Protein AF-N1ULE6-F1 (afdb_monomer)

Organism: NCBI:txid1085541

Foldseek 3Di:
DCVVVDDDLQPDAFDWDADPVRQEIETPGNVDNNVNVVVQVVVCVVSVHYYDDDDLCVVVVAQQLQCQCVVQVKDWPDNVPLNVVVRVCRSVLAQEEEEALDADPPSDPPPDDHRRNYHYHNDPPPDDCVNGSAYEYEDQFQCCCPPVVSNVNRYIYIQGQGDEAEDDDPAQDDLVVRVVVVVVVCVVVRGDPSNHAAYEYEPVCVVRPSRVVVCVVNVHHYHYDYDDD

InterPro domains:
  IPR002750 CobE/GbiG C-terminal domain [PF01890] (163-228)
  IPR021744 Cobalamin synthesis G, N-terminal [PF11760] (1-58)
  IPR021745 Cobalamin biosynthesis central region [PF11761] (64-143)
  IPR036518 CobE/GbiG C-terminal domain superfamily [G3DSA:3.30.420.180] (153-229)
  IPR036518 CobE/GbiG C-terminal domain superfamily [SSF159664] (156-226)
  IPR038029 GbiG N-terminal domain superfamily [SSF159672] (1-169)
  IPR052553 Cobalt-precorrin-5A hydrolase [PTHR37477] (1-227)

Nearest PDB structures (foldseek):
  4nal-assembly1_A-2  TM=4.678E-01  e=3.048E-01  Arabidopsis thaliana
  1w77-assembly1_A-2  TM=4.608E-01  e=1.605E+00  Arabidopsis thaliana
  6rjg-assembly1_C  TM=3.922E-01  e=6.980E+00  Streptococcus thermophilus DGCC 7710
  3lrx-assembly1_A  TM=2.446E-01  e=7.931E+00  Pyrococcus furiosus
  2dwu-assembly2_C  TM=1.897E-01  e=6.548E+00  Bacillus anthracis

Structure (mmCIF, N/CA/C/O backbone):
data_AF-N1ULE6-F1
#
_entry.id   AF-N1ULE6-F1
#
loop_
_atom_site.group_PDB
_atom_site.id
_atom_site.type_symbol
_atom_site.label_atom_id
_atom_site.label_alt_id
_atom_site.label_comp_id
_atom_site.label_asym_id
_atom_site.label_entity_id
_atom_site.label_seq_id
_atom_site.pdbx_PDB_ins_code
_atom_site.Cartn_x
_atom_site.Cartn_y
_atom_site.Cartn_z
_atom_site.occupancy
_atom_site.B_iso_or_equiv
_atom_site.auth_seq_id
_atom_site.auth_comp_id
_atom_site.auth_asym_id
_atom_site.auth_atom_id
_atom_site.pdbx_PDB_model_num
ATOM 1 N N . MET A 1 1 ? -2.331 -28.680 18.842 1.00 74.75 1 MET A N 1
ATOM 2 C CA . MET A 1 1 ? -1.719 -29.054 17.548 1.00 74.75 1 MET A CA 1
ATOM 3 C C . MET A 1 1 ? -0.922 -27.916 16.927 1.00 74.75 1 MET A C 1
ATOM 5 O O . MET A 1 1 ? 0.243 -28.148 16.665 1.00 74.75 1 MET A O 1
ATOM 9 N N . ILE A 1 2 ? -1.474 -26.709 16.738 1.00 89.38 2 ILE A N 1
ATOM 10 C CA . ILE A 1 2 ? -0.732 -25.623 16.058 1.00 89.38 2 ILE A CA 1
ATOM 11 C C . ILE A 1 2 ? 0.149 -24.764 16.973 1.00 89.38 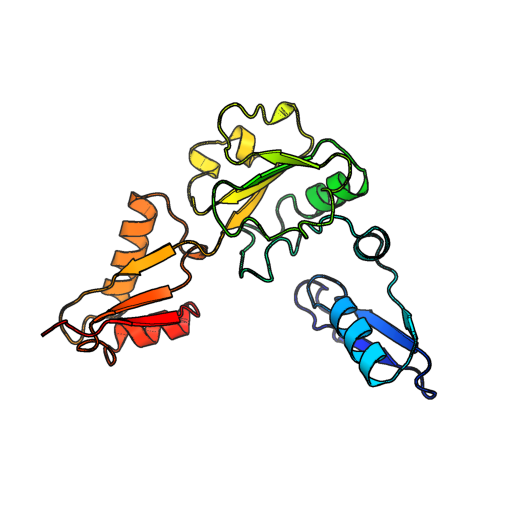2 ILE A C 1
ATOM 13 O O . ILE A 1 2 ? 1.122 -24.206 16.497 1.00 89.38 2 ILE A O 1
ATOM 17 N N . ALA A 1 3 ? -0.155 -24.682 18.276 1.00 86.88 3 ALA A N 1
ATOM 18 C CA . ALA A 1 3 ? 0.523 -23.775 19.212 1.00 86.88 3 ALA A CA 1
ATOM 19 C C . ALA A 1 3 ? 2.071 -23.822 19.189 1.00 86.88 3 ALA A C 1
ATOM 21 O O . ALA A 1 3 ? 2.669 -22.754 19.230 1.00 86.88 3 ALA A O 1
ATOM 22 N N . PRO A 1 4 ? 2.738 -24.993 19.074 1.00 90.75 4 PRO A N 1
ATOM 23 C CA . PRO A 1 4 ? 4.205 -25.053 19.014 1.00 90.75 4 PRO A CA 1
ATOM 24 C C . PRO A 1 4 ? 4.819 -24.536 17.704 1.00 90.75 4 PRO A C 1
ATOM 26 O O . PRO A 1 4 ? 6.035 -24.422 17.622 1.00 90.75 4 PRO A O 1
ATOM 29 N N . LEU A 1 5 ? 3.998 -24.297 16.677 1.00 89.38 5 LEU A N 1
ATOM 30 C CA . LEU A 1 5 ? 4.412 -23.869 15.337 1.00 89.38 5 LEU A CA 1
ATOM 31 C C . LEU A 1 5 ? 4.125 -22.383 15.082 1.00 89.38 5 LEU A C 1
ATOM 33 O O . LEU A 1 5 ? 4.375 -21.906 13.982 1.00 89.38 5 LEU A O 1
ATOM 37 N N . LEU A 1 6 ? 3.533 -21.682 16.054 1.00 88.69 6 LEU A N 1
ATOM 38 C CA . LEU A 1 6 ? 3.154 -20.280 15.904 1.00 88.69 6 LEU A CA 1
ATOM 39 C C . LEU A 1 6 ? 4.366 -19.385 16.141 1.00 88.69 6 LEU A C 1
ATOM 41 O O . LEU A 1 6 ? 4.986 -19.467 17.204 1.00 88.69 6 LEU A O 1
ATOM 45 N N . GLU A 1 7 ? 4.653 -18.497 15.194 1.00 85.69 7 GLU A N 1
ATOM 46 C CA . GLU A 1 7 ? 5.662 -17.455 15.363 1.00 85.69 7 GLU A CA 1
ATOM 47 C C . GLU A 1 7 ? 4.993 -16.104 15.627 1.00 85.69 7 GLU A C 1
ATOM 49 O O . GLU A 1 7 ? 5.191 -15.492 16.681 1.00 85.69 7 GLU A O 1
ATOM 54 N N . ASN A 1 8 ? 4.188 -15.624 14.676 1.00 80.56 8 ASN A N 1
ATOM 55 C CA . ASN A 1 8 ? 3.469 -14.356 14.775 1.00 80.56 8 ASN A CA 1
ATOM 56 C C . ASN A 1 8 ? 2.358 -14.253 13.713 1.00 80.56 8 ASN A C 1
ATOM 58 O O . ASN A 1 8 ? 2.608 -14.453 12.528 1.00 80.56 8 ASN A O 1
ATOM 62 N N . LYS A 1 9 ? 1.172 -13.751 14.098 1.00 74.25 9 LYS A N 1
ATOM 63 C CA . LYS A 1 9 ? 0.008 -13.464 13.225 1.00 74.25 9 LYS A CA 1
ATOM 64 C C . LYS A 1 9 ? 0.287 -12.647 11.948 1.00 74.25 9 LYS A C 1
ATOM 66 O O . LYS A 1 9 ? -0.583 -12.564 11.084 1.00 74.25 9 LYS A O 1
ATOM 71 N N . LYS A 1 10 ? 1.431 -11.954 11.863 1.00 70.50 10 LYS A N 1
ATOM 72 C CA . LYS A 1 10 ? 1.856 -11.200 10.668 1.00 70.50 10 LYS A CA 1
ATOM 73 C C . LYS A 1 10 ? 2.468 -12.089 9.578 1.00 70.50 10 LYS A C 1
ATOM 75 O O . LYS A 1 10 ? 2.408 -11.712 8.412 1.00 70.50 10 LYS A O 1
ATOM 80 N N . VAL A 1 11 ? 3.066 -13.218 9.958 1.00 75.50 11 VAL A N 1
ATOM 81 C CA . VAL A 1 11 ? 3.789 -14.134 9.057 1.00 75.50 11 VAL A CA 1
ATOM 82 C C . VAL A 1 11 ? 3.164 -15.525 9.023 1.00 75.50 11 VAL A C 1
ATOM 84 O O . VAL A 1 11 ? 3.238 -16.197 7.997 1.00 75.50 11 VAL A O 1
ATOM 87 N N . ASP A 1 12 ? 2.507 -15.931 10.111 1.00 83.62 12 ASP A N 1
ATOM 88 C CA . ASP A 1 12 ? 1.837 -17.219 10.200 1.00 83.62 12 ASP A CA 1
ATOM 89 C C . ASP A 1 12 ? 0.689 -17.300 9.178 1.00 83.62 12 ASP A C 1
ATOM 91 O O . ASP A 1 12 ? -0.071 -16.331 9.014 1.00 83.62 12 ASP A O 1
ATOM 95 N N . PRO A 1 13 ? 0.499 -18.458 8.519 1.00 87.31 13 PRO A N 1
ATOM 96 C CA . PRO A 1 13 ? -0.598 -18.646 7.581 1.00 87.31 13 PRO A CA 1
ATOM 97 C C . PRO A 1 13 ? -1.957 -18.547 8.282 1.00 87.31 13 PRO A C 1
ATOM 99 O O . PRO A 1 13 ? -2.083 -18.757 9.490 1.00 87.31 13 PRO A O 1
ATOM 102 N N . ALA A 1 14 ? -3.008 -18.280 7.506 1.00 89.38 14 ALA A N 1
ATOM 103 C CA . ALA A 1 14 ? -4.367 -18.466 7.994 1.00 89.38 14 ALA A CA 1
ATOM 104 C C . ALA A 1 14 ? -4.593 -19.927 8.398 1.00 89.38 14 ALA A C 1
ATOM 106 O O . ALA A 1 14 ? -4.327 -20.842 7.616 1.00 89.38 14 ALA A O 1
ATOM 107 N N . VAL A 1 15 ? -5.124 -20.137 9.603 1.00 91.88 15 VAL A N 1
ATOM 108 C CA . VAL A 1 15 ? -5.538 -21.463 10.072 1.00 91.88 15 VAL A CA 1
ATOM 109 C C . VAL A 1 15 ? -7.028 -21.431 10.352 1.00 91.88 15 VAL A C 1
ATOM 111 O O . VAL A 1 15 ? -7.516 -20.583 11.103 1.00 91.88 15 VAL A O 1
ATOM 114 N N . LEU A 1 16 ? -7.740 -22.368 9.732 1.00 93.56 16 LEU A N 1
ATOM 115 C CA . LEU A 1 16 ? -9.180 -22.524 9.845 1.00 93.56 16 LEU A CA 1
ATOM 116 C C . LEU A 1 16 ? -9.492 -23.865 10.512 1.00 93.56 16 LEU A C 1
ATOM 118 O O . LEU A 1 16 ? -8.822 -24.867 10.261 1.00 93.56 16 LEU A O 1
ATOM 122 N N . CYS A 1 17 ? -10.513 -23.873 11.359 1.00 94.88 17 CYS A N 1
ATOM 123 C CA . CYS A 1 17 ? -11.052 -25.060 12.004 1.00 94.88 17 CYS A CA 1
ATOM 124 C C . CYS A 1 17 ? -12.482 -25.283 11.509 1.00 94.88 17 CYS A C 1
ATOM 126 O O . CYS A 1 17 ? -13.288 -24.355 11.538 1.00 94.88 17 CYS A O 1
ATOM 128 N N . VAL A 1 18 ? -12.789 -26.501 11.069 1.00 95.69 18 VAL A N 1
ATOM 129 C CA . VAL A 1 18 ? -14.140 -26.927 10.684 1.00 95.69 18 VAL A CA 1
ATOM 130 C C . VAL A 1 18 ? -14.533 -28.078 11.602 1.00 95.69 18 VAL A C 1
ATOM 132 O O . VAL A 1 18 ? -13.722 -28.980 11.824 1.00 95.69 18 VAL A O 1
ATOM 135 N N . ASP A 1 19 ? -15.735 -28.038 12.177 1.00 95.00 19 ASP A N 1
ATOM 136 C CA . ASP A 1 19 ? -16.225 -29.140 13.011 1.00 95.00 19 ASP A CA 1
ATOM 137 C C . ASP A 1 19 ? -16.531 -30.392 12.175 1.00 95.00 19 ASP A C 1
ATOM 139 O O . ASP A 1 19 ? -16.714 -30.341 10.960 1.00 95.00 19 ASP A O 1
ATOM 143 N N . ASP A 1 20 ? -16.621 -31.540 12.842 1.00 95.19 20 ASP A N 1
ATOM 144 C CA . ASP A 1 20 ? -16.836 -32.849 12.215 1.00 95.19 20 ASP A CA 1
ATOM 145 C C . ASP A 1 20 ? -18.145 -32.942 11.413 1.00 95.19 20 ASP A C 1
ATOM 147 O O . ASP A 1 20 ? -18.226 -33.681 10.432 1.00 95.19 20 ASP A O 1
ATOM 151 N N . LYS A 1 21 ? -19.166 -32.174 11.807 1.00 95.56 21 LYS A N 1
ATOM 152 C CA . LYS A 1 21 ? -20.454 -32.081 11.109 1.00 95.56 21 LYS A CA 1
ATOM 153 C C . LYS A 1 21 ? -20.488 -30.973 10.061 1.00 95.56 21 LYS A C 1
ATOM 155 O O . LYS A 1 21 ? -21.554 -30.747 9.487 1.00 95.56 21 LYS A O 1
ATOM 160 N N . ALA A 1 22 ? -19.362 -30.297 9.830 1.00 93.44 22 ALA A N 1
ATOM 161 C CA . ALA A 1 22 ? -19.222 -29.164 8.929 1.00 93.44 22 ALA A CA 1
ATOM 162 C C . ALA A 1 22 ? -20.295 -28.087 9.148 1.00 93.44 22 ALA A C 1
ATOM 164 O O . ALA A 1 22 ? -20.760 -27.486 8.187 1.00 93.44 22 ALA A O 1
ATOM 165 N N . LYS A 1 23 ? -20.706 -27.839 10.396 1.00 96.81 23 LYS A N 1
ATOM 166 C CA . LYS A 1 23 ? -21.681 -26.795 10.741 1.00 96.81 23 LYS A CA 1
ATOM 167 C C . LYS A 1 23 ? -21.060 -25.406 10.819 1.00 96.81 23 LYS A C 1
ATOM 169 O O . LYS A 1 23 ? -21.751 -24.429 10.542 1.00 96.81 23 LYS A O 1
ATOM 174 N N . PHE A 1 24 ? -19.793 -25.322 11.195 1.00 97.12 24 PHE A N 1
ATOM 175 C CA . PHE A 1 24 ? -19.068 -24.095 11.458 1.00 97.12 24 PHE A CA 1
ATOM 176 C C . PHE A 1 24 ? -17.703 -24.119 10.783 1.00 97.12 24 PHE A C 1
ATOM 178 O O . PHE A 1 24 ? -16.972 -25.105 10.870 1.00 97.12 24 PHE A O 1
ATOM 185 N N . SER A 1 25 ? -17.330 -22.989 10.192 1.00 96.44 25 SER A N 1
ATOM 186 C CA . SER A 1 25 ? -15.951 -22.696 9.810 1.00 96.44 25 SER A CA 1
ATOM 187 C C . SER A 1 25 ? -15.445 -21.556 10.688 1.00 96.44 25 SER A C 1
ATOM 189 O O . SER A 1 25 ? -16.076 -20.505 10.773 1.00 96.44 25 SER A O 1
ATOM 191 N N . ILE A 1 26 ? -14.325 -21.760 11.375 1.00 94.50 26 ILE A N 1
ATOM 192 C CA . ILE A 1 26 ? -13.810 -20.843 12.396 1.00 94.50 26 ILE A CA 1
ATOM 193 C C . ILE A 1 26 ? -12.384 -20.442 12.028 1.00 94.50 26 ILE A C 1
ATOM 195 O O . ILE A 1 26 ? -11.504 -21.300 11.936 1.00 94.50 26 ILE A O 1
ATOM 199 N N . CYS A 1 27 ? -12.123 -19.143 11.884 1.00 90.94 27 CYS A N 1
ATOM 200 C CA . CYS A 1 27 ? -10.753 -18.651 11.775 1.00 90.94 27 CYS A CA 1
ATOM 201 C C . CYS A 1 27 ? -10.080 -18.686 13.154 1.00 90.94 27 CYS A C 1
ATOM 203 O O . CYS A 1 27 ? -10.482 -17.958 14.061 1.00 90.94 27 CYS A O 1
ATOM 205 N N . VAL A 1 28 ? -9.029 -19.494 13.314 1.00 91.06 28 VAL A N 1
ATOM 206 C CA . VAL A 1 28 ? -8.299 -19.624 14.590 1.00 91.06 28 VAL A CA 1
ATOM 207 C C . VAL A 1 28 ? -6.944 -18.911 14.594 1.00 91.06 28 VAL A C 1
ATOM 209 O O . VAL A 1 28 ? -6.375 -18.705 15.664 1.00 91.06 28 VAL A O 1
ATOM 212 N N . LEU A 1 29 ? -6.428 -18.504 13.427 1.00 88.06 29 LEU A N 1
ATOM 213 C CA . LEU A 1 29 ? -5.175 -17.753 13.298 1.00 88.06 29 LEU A CA 1
ATOM 214 C C . LEU A 1 29 ? -5.162 -16.875 12.040 1.00 88.06 29 LEU A C 1
ATOM 216 O O . LEU A 1 29 ? -5.717 -17.252 11.011 1.00 88.06 29 LEU A O 1
ATOM 220 N N . SER A 1 30 ? -4.482 -15.727 12.124 1.00 84.38 30 SER A N 1
ATOM 221 C CA . SER A 1 30 ? -4.214 -14.816 11.001 1.00 84.38 30 SER A CA 1
ATOM 222 C C . SER A 1 30 ? -5.464 -14.401 10.211 1.00 84.38 30 SER A C 1
ATOM 224 O O . SER A 1 30 ? -5.435 -14.294 8.984 1.00 84.38 30 SER A O 1
ATOM 226 N N . GLY A 1 31 ? -6.559 -14.111 10.924 1.00 80.81 31 GLY A N 1
ATOM 227 C CA . GLY A 1 31 ? -7.847 -13.726 10.326 1.00 80.81 31 GLY A CA 1
ATOM 228 C C . GLY A 1 31 ? -7.761 -12.538 9.377 1.00 80.81 31 GLY A C 1
ATOM 229 O O . GLY A 1 31 ? -8.372 -12.541 8.314 1.00 80.81 31 GLY A O 1
ATOM 230 N N . HIS A 1 32 ? -6.906 -11.577 9.708 1.00 76.06 32 HIS A N 1
ATOM 231 C CA . HIS A 1 32 ? -6.828 -10.310 8.999 1.00 76.06 32 HIS A CA 1
ATOM 232 C C . HIS A 1 32 ? -5.664 -10.272 7.999 1.00 76.06 32 HIS A C 1
ATOM 234 O O . HIS A 1 32 ? -5.851 -10.445 6.795 1.00 76.06 32 HIS A O 1
ATOM 240 N N . VAL A 1 33 ? -4.424 -10.166 8.490 1.00 73.19 33 VAL A N 1
ATOM 241 C CA . VAL A 1 33 ? -3.212 -10.139 7.647 1.00 73.19 33 VAL A CA 1
ATOM 242 C C . VAL A 1 33 ? -3.031 -11.433 6.846 1.00 73.19 33 VAL A C 1
ATOM 244 O O . VAL A 1 33 ? -2.623 -11.372 5.688 1.00 73.19 33 VAL A O 1
ATOM 247 N N . GLY A 1 34 ? -3.379 -12.599 7.392 1.00 76.56 34 GLY A N 1
ATOM 248 C CA . GLY A 1 34 ? -3.319 -13.874 6.663 1.00 76.56 34 GLY A CA 1
ATOM 249 C C . GLY A 1 34 ? -4.548 -14.172 5.803 1.00 76.56 34 GLY A C 1
ATOM 250 O O . GLY A 1 34 ? -4.578 -15.215 5.157 1.00 76.56 34 GLY A O 1
ATOM 251 N N . ARG A 1 35 ? -5.546 -13.273 5.766 1.00 79.81 35 ARG A N 1
ATOM 252 C CA . ARG A 1 35 ? -6.837 -13.455 5.075 1.00 79.81 35 ARG A CA 1
ATOM 253 C C . ARG A 1 35 ? -7.691 -14.602 5.632 1.00 79.81 35 ARG A C 1
ATOM 255 O O . ARG A 1 35 ? -8.564 -15.107 4.931 1.00 79.81 35 ARG A O 1
ATOM 262 N N . GLY A 1 36 ? -7.462 -15.028 6.874 1.00 87.44 36 GLY A N 1
ATOM 263 C CA . GLY A 1 36 ? -8.207 -16.138 7.471 1.00 87.44 36 GLY A CA 1
ATOM 264 C C . GLY A 1 36 ? -9.719 -15.909 7.530 1.00 87.44 36 GLY A C 1
ATOM 265 O O . GLY A 1 36 ? -10.472 -16.851 7.302 1.00 87.44 36 GLY A O 1
ATOM 266 N N . ASN A 1 37 ? -10.174 -14.669 7.721 1.00 86.56 37 ASN A N 1
ATOM 267 C CA . ASN A 1 37 ? -11.597 -14.326 7.731 1.00 86.56 37 ASN A CA 1
ATOM 268 C C . ASN A 1 37 ? -12.205 -14.451 6.331 1.00 86.56 37 ASN A C 1
ATOM 270 O O . ASN A 1 37 ? -13.182 -15.171 6.161 1.00 86.56 37 ASN A O 1
ATOM 274 N N . PHE A 1 38 ? -11.542 -13.890 5.316 1.00 85.25 38 PHE A N 1
ATOM 275 C CA . PHE A 1 38 ? -11.918 -14.070 3.909 1.00 85.25 38 PHE A CA 1
ATOM 276 C C . PHE A 1 38 ? -12.009 -15.554 3.523 1.00 85.25 38 PHE A C 1
ATOM 278 O O . PHE A 1 38 ? -12.981 -15.990 2.908 1.00 85.25 38 PHE A O 1
ATOM 285 N N . PHE A 1 39 ? -11.010 -16.359 3.902 1.00 89.88 39 PHE A N 1
ATOM 286 C CA . PHE A 1 39 ? -11.047 -17.796 3.628 1.00 89.88 39 PHE A CA 1
ATOM 287 C C . PHE A 1 39 ? -12.132 -18.515 4.426 1.00 89.88 39 PHE A C 1
ATOM 289 O O . PHE A 1 39 ? -12.672 -19.500 3.937 1.00 89.88 39 PHE A O 1
ATOM 296 N N . THR A 1 40 ? -12.475 -18.028 5.619 1.00 93.31 40 THR A N 1
ATOM 297 C CA . THR A 1 40 ? -13.554 -18.596 6.435 1.00 93.31 40 THR A CA 1
ATOM 298 C C . THR A 1 40 ? -14.903 -18.373 5.769 1.00 93.31 40 THR A C 1
ATOM 300 O O . THR A 1 40 ? -15.679 -19.321 5.667 1.00 93.31 40 THR A O 1
ATOM 303 N N . GLU A 1 41 ? -15.163 -17.177 5.237 1.00 90.81 41 GLU A N 1
ATOM 304 C CA . GLU A 1 41 ? -16.373 -16.904 4.451 1.00 90.81 41 GLU A CA 1
ATOM 305 C C . GLU A 1 41 ? -16.408 -17.751 3.181 1.00 90.81 41 GLU A C 1
ATOM 307 O O . GLU A 1 41 ? -17.384 -18.460 2.947 1.00 90.81 41 GLU A O 1
ATOM 312 N N . LYS A 1 42 ? -15.313 -17.774 2.408 1.00 91.44 42 LYS A N 1
ATOM 313 C CA . LYS A 1 42 ? -15.236 -18.575 1.177 1.00 91.44 42 LYS A CA 1
ATOM 314 C C . LYS A 1 42 ? -15.439 -20.063 1.425 1.00 91.44 42 LYS A C 1
ATOM 316 O O . LYS A 1 42 ? -16.142 -20.723 0.665 1.00 91.44 42 LYS A O 1
ATOM 321 N N . LEU A 1 43 ? -14.834 -20.601 2.479 1.00 93.81 43 LEU A N 1
ATOM 322 C CA . LEU A 1 43 ? -15.009 -21.999 2.849 1.00 93.81 43 LEU A CA 1
ATOM 323 C C . LEU A 1 43 ? -16.452 -22.274 3.278 1.00 93.81 43 LEU A C 1
ATOM 325 O O . LEU A 1 43 ? -17.006 -23.304 2.905 1.00 93.81 43 LEU A O 1
ATOM 329 N N . SER A 1 44 ? -17.070 -21.341 4.001 1.00 95.75 44 SER A N 1
ATOM 330 C CA . SER A 1 44 ? -18.458 -21.473 4.444 1.00 95.75 44 SER A CA 1
ATOM 331 C C . SER A 1 44 ? -19.455 -21.411 3.292 1.00 95.75 44 SER A C 1
ATOM 333 O O . SER A 1 44 ? -20.409 -22.184 3.287 1.00 95.75 44 SER A O 1
ATOM 335 N N . GLU A 1 45 ? -19.204 -20.575 2.277 1.00 94.62 45 GLU A N 1
ATOM 336 C CA . GLU A 1 45 ? -19.963 -20.570 1.017 1.00 94.62 45 GLU A CA 1
ATOM 337 C C . GLU A 1 45 ? -19.889 -21.938 0.320 1.00 94.62 45 GLU A C 1
ATOM 339 O O . GLU A 1 45 ? -20.906 -22.470 -0.120 1.00 94.62 45 GLU A O 1
ATOM 344 N N . ILE A 1 46 ? -18.692 -22.532 0.248 1.00 96.25 46 ILE A N 1
ATOM 345 C CA . ILE A 1 46 ? -18.466 -23.823 -0.421 1.00 96.25 46 ILE A CA 1
ATOM 346 C C . ILE A 1 46 ? -19.115 -24.980 0.349 1.00 96.25 46 ILE A C 1
ATOM 348 O O . ILE A 1 46 ? -19.727 -25.859 -0.255 1.00 96.25 46 ILE A O 1
ATOM 352 N N . LEU A 1 47 ? -18.968 -24.998 1.676 1.00 96.00 47 LEU A N 1
ATOM 353 C CA . LEU A 1 47 ? -19.504 -26.054 2.541 1.00 96.00 47 LEU A CA 1
ATOM 354 C C . LEU A 1 47 ? -20.978 -25.842 2.905 1.00 96.00 47 LEU A C 1
ATOM 356 O O . LEU A 1 47 ? -21.583 -26.723 3.513 1.00 96.00 47 LEU A O 1
ATOM 360 N N . ASN A 1 48 ? -21.547 -24.692 2.533 1.00 96.31 48 ASN A N 1
ATOM 361 C CA . ASN A 1 48 ? -22.877 -24.243 2.929 1.00 96.31 48 ASN A CA 1
ATOM 362 C C . ASN A 1 48 ? -23.073 -24.297 4.459 1.00 96.31 48 ASN A C 1
ATOM 364 O O . ASN A 1 48 ? -24.037 -24.884 4.961 1.00 96.31 48 ASN A O 1
ATOM 368 N N . ASN A 1 49 ? -22.115 -23.724 5.197 1.00 96.38 49 ASN A N 1
ATOM 369 C CA . ASN A 1 49 ? -22.080 -23.734 6.659 1.00 96.38 49 ASN A CA 1
ATOM 370 C C . ASN A 1 49 ? -21.935 -22.329 7.272 1.00 96.38 49 ASN A C 1
ATOM 372 O O . ASN A 1 49 ? -22.010 -21.328 6.562 1.00 96.38 49 ASN A O 1
ATOM 376 N N . ILE A 1 50 ? -21.824 -22.236 8.602 1.00 96.00 50 ILE A N 1
ATOM 377 C CA . ILE A 1 50 ? -21.822 -20.954 9.320 1.00 96.00 50 ILE A CA 1
ATOM 378 C C . ILE A 1 50 ? -20.377 -20.455 9.526 1.00 96.00 50 ILE A C 1
ATOM 380 O O . ILE A 1 50 ? -19.623 -21.096 10.267 1.00 96.00 50 ILE A O 1
ATOM 384 N N . PRO A 1 51 ? -19.984 -19.294 8.968 1.00 94.25 51 PRO A N 1
ATOM 385 C CA . PRO A 1 51 ? -18.704 -18.674 9.295 1.00 94.25 51 PRO A CA 1
ATOM 386 C C . PRO A 1 51 ? -18.740 -18.069 10.706 1.00 94.25 51 PRO A C 1
ATOM 388 O O . PRO A 1 51 ? -19.680 -17.363 11.071 1.00 94.25 51 PRO A O 1
ATOM 391 N N . VAL A 1 52 ? -17.693 -18.302 11.501 1.00 91.38 52 VAL A N 1
ATOM 392 C CA . VAL A 1 52 ? -17.514 -17.704 12.834 1.00 91.38 52 VAL A CA 1
ATOM 393 C C . VAL A 1 52 ? -16.324 -16.746 12.804 1.00 91.38 52 VAL A C 1
ATOM 395 O O . VAL A 1 52 ? -15.170 -17.163 12.922 1.00 91.38 52 VAL A O 1
ATOM 398 N N . ILE A 1 53 ? -16.618 -15.451 12.651 1.00 83.88 53 ILE A N 1
ATOM 399 C CA . ILE A 1 53 ? -15.643 -14.350 12.643 1.00 83.88 53 ILE A CA 1
ATOM 400 C C . ILE A 1 53 ? -15.870 -13.489 13.887 1.00 83.88 53 ILE A C 1
ATOM 402 O O . ILE A 1 53 ? -16.977 -13.016 14.133 1.00 83.88 53 ILE A O 1
ATOM 406 N N . THR A 1 54 ? -14.828 -13.308 14.698 1.00 74.06 54 THR A N 1
ATOM 407 C CA . THR A 1 54 ? -14.915 -12.656 16.022 1.00 74.06 54 THR A CA 1
ATOM 408 C C . THR A 1 54 ? -14.147 -11.337 16.106 1.00 74.06 54 THR A C 1
ATOM 410 O O . THR A 1 54 ? -14.179 -10.661 17.135 1.00 74.06 54 THR A O 1
ATOM 413 N N . THR A 1 55 ? -13.437 -10.952 15.046 1.00 69.94 55 THR A N 1
ATOM 414 C CA . THR A 1 55 ? -12.632 -9.730 14.999 1.00 69.94 55 THR A CA 1
ATOM 415 C C . THR A 1 55 ? -13.520 -8.493 14.895 1.00 69.94 55 THR A C 1
ATOM 417 O O . THR A 1 55 ? -14.316 -8.352 13.970 1.00 69.94 55 THR A O 1
ATOM 420 N N . ALA A 1 56 ? -13.351 -7.559 15.838 1.00 58.69 56 ALA A N 1
ATOM 421 C CA . ALA A 1 56 ? -14.129 -6.318 15.903 1.00 58.69 56 ALA A CA 1
ATOM 422 C C . ALA A 1 56 ? -14.031 -5.468 14.621 1.00 58.69 56 ALA A C 1
ATOM 424 O O . ALA A 1 56 ? -14.984 -4.780 14.269 1.00 58.69 56 ALA A O 1
ATOM 425 N N . SER A 1 57 ? -12.902 -5.539 13.909 1.00 60.59 57 SER A N 1
ATOM 426 C CA . SER A 1 57 ? -12.690 -4.856 12.629 1.00 60.59 57 SER A CA 1
ATOM 427 C C . SER A 1 57 ? -13.613 -5.356 11.514 1.00 60.59 57 SER A C 1
ATOM 429 O O . SER A 1 57 ? -14.079 -4.545 10.714 1.00 60.59 57 SER A O 1
ATOM 431 N N . ASP A 1 58 ? -13.911 -6.658 11.484 1.00 60.25 58 ASP A N 1
ATOM 432 C CA . ASP A 1 58 ? -14.772 -7.272 10.466 1.00 60.25 58 ASP A CA 1
ATOM 433 C C . ASP A 1 58 ? -16.253 -7.125 10.818 1.00 60.25 58 ASP A C 1
ATOM 435 O O . ASP A 1 58 ? -17.056 -6.773 9.959 1.00 60.25 58 ASP A O 1
ATOM 439 N N . VAL A 1 59 ? -16.614 -7.291 12.096 1.00 53.53 59 VAL A N 1
ATOM 440 C CA . VAL A 1 59 ? -18.007 -7.135 12.558 1.00 53.53 59 VAL A CA 1
ATOM 441 C C . VAL A 1 59 ? -18.498 -5.692 12.387 1.00 53.53 59 VAL A C 1
ATOM 443 O O . VAL A 1 59 ? -19.656 -5.469 12.041 1.00 53.53 59 VAL A O 1
ATOM 446 N N . SER A 1 60 ? -17.617 -4.706 12.577 1.00 54.44 60 SER A N 1
ATOM 447 C CA . SER A 1 60 ? -17.948 -3.284 12.409 1.00 54.44 60 SER A CA 1
ATOM 448 C C . SER A 1 60 ? -17.799 -2.795 10.959 1.00 54.44 60 SER A C 1
ATOM 450 O O . SER A 1 60 ? -18.184 -1.669 10.640 1.00 54.44 60 SER A O 1
ATOM 452 N N . GLY A 1 61 ? -17.217 -3.614 10.069 1.00 61.38 61 GLY A N 1
ATOM 453 C CA . GLY A 1 61 ? -16.831 -3.254 8.700 1.00 61.38 61 GLY A CA 1
ATOM 454 C C . GLY A 1 61 ? -16.042 -1.938 8.607 1.00 61.38 61 GLY A C 1
ATOM 455 O O . GLY A 1 61 ? -16.224 -1.135 7.693 1.00 61.38 61 GLY A O 1
ATOM 456 N N . THR A 1 62 ? -15.202 -1.688 9.602 1.00 70.62 62 THR A N 1
ATOM 457 C CA . THR A 1 62 ? -14.373 -0.484 9.702 1.00 70.62 62 THR A CA 1
ATOM 458 C C . THR A 1 62 ? -13.194 -0.537 8.737 1.00 70.62 62 THR A C 1
ATOM 460 O O . THR A 1 62 ? -12.777 -1.611 8.314 1.00 70.62 62 THR A O 1
ATOM 463 N N . LEU A 1 63 ? -12.617 0.622 8.418 1.00 79.88 63 LEU A N 1
ATOM 464 C CA . LEU A 1 63 ? -11.405 0.716 7.608 1.00 79.88 63 LEU A CA 1
ATOM 465 C C . LEU A 1 63 ? -10.229 0.047 8.330 1.00 79.88 63 LEU A C 1
ATOM 467 O O . LEU A 1 63 ? -9.865 0.398 9.451 1.00 79.88 63 LEU A O 1
ATOM 471 N N . THR A 1 64 ? -9.616 -0.924 7.669 1.00 85.62 64 THR A N 1
ATOM 472 C CA . THR A 1 64 ? -8.570 -1.753 8.258 1.00 85.62 64 THR A CA 1
ATOM 473 C C . THR A 1 64 ? -7.182 -1.259 7.859 1.00 85.62 64 THR A C 1
ATOM 475 O O . THR A 1 64 ? -6.702 -1.544 6.763 1.00 85.62 64 THR A O 1
ATOM 478 N N . VAL A 1 65 ? -6.536 -0.513 8.755 1.00 91.31 65 VAL A N 1
ATOM 479 C CA . VAL A 1 65 ? -5.267 0.199 8.503 1.00 91.31 65 VAL A CA 1
ATOM 480 C C . VAL A 1 65 ? -4.121 -0.730 8.072 1.00 91.31 65 VAL A C 1
ATOM 482 O O . VAL A 1 65 ? -3.335 -0.399 7.202 1.00 91.31 65 VAL A O 1
ATOM 485 N N . ASP A 1 66 ? -4.009 -1.929 8.621 1.00 88.31 66 ASP A N 1
ATOM 486 C CA . ASP A 1 66 ? -2.907 -2.857 8.330 1.00 88.31 66 ASP A CA 1
ATOM 487 C C . ASP A 1 66 ? -2.994 -3.570 6.966 1.00 88.31 66 ASP A C 1
ATOM 489 O O . ASP A 1 66 ? -1.995 -4.122 6.504 1.00 88.31 66 ASP A O 1
ATOM 493 N N . ILE A 1 67 ? -4.159 -3.566 6.309 1.00 86.62 6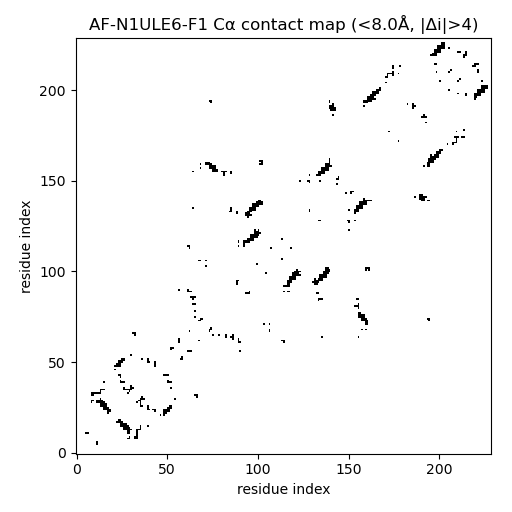7 ILE A N 1
ATOM 494 C CA . ILE A 1 67 ? -4.363 -4.194 4.986 1.00 86.62 67 ILE A CA 1
ATOM 495 C C . ILE A 1 67 ? -4.984 -3.244 3.956 1.00 86.62 67 ILE A C 1
ATOM 497 O O . ILE A 1 67 ? -5.403 -3.688 2.884 1.00 86.62 67 ILE A O 1
ATOM 501 N N . LEU A 1 68 ? -5.062 -1.949 4.267 1.00 89.62 68 LEU A N 1
ATOM 502 C CA . LEU A 1 68 ? -5.655 -0.952 3.384 1.00 89.62 68 LEU A CA 1
ATOM 503 C C . LEU A 1 68 ? -4.964 -0.958 2.014 1.00 89.62 68 LEU A C 1
ATOM 505 O O . LEU A 1 68 ? -3.738 -0.931 1.920 1.00 89.62 68 LEU A O 1
ATOM 509 N N . GLY A 1 69 ? -5.762 -1.013 0.945 1.00 88.38 69 GLY A N 1
ATOM 510 C CA . GLY A 1 69 ? -5.261 -0.987 -0.431 1.00 88.38 69 GLY A CA 1
ATOM 511 C C . GLY A 1 69 ? -4.541 -2.260 -0.891 1.00 88.38 69 GLY A C 1
ATOM 512 O O . GLY A 1 69 ? -4.013 -2.298 -2.001 1.00 88.38 69 GLY A O 1
ATOM 513 N N . ARG A 1 70 ? -4.526 -3.329 -0.083 1.00 87.19 70 ARG A N 1
ATOM 514 C CA . ARG A 1 70 ? -3.827 -4.580 -0.415 1.00 87.19 70 ARG A CA 1
ATOM 515 C C . ARG A 1 70 ? -4.308 -5.215 -1.719 1.00 87.19 70 ARG A C 1
ATOM 517 O O . ARG A 1 70 ? -3.494 -5.767 -2.453 1.00 87.19 70 ARG A O 1
ATOM 524 N N . GLU A 1 71 ? -5.602 -5.131 -2.017 1.00 84.56 71 GLU A N 1
ATOM 525 C CA . GLU A 1 71 ? -6.175 -5.645 -3.272 1.00 84.56 71 GLU A CA 1
ATOM 526 C C . GLU A 1 71 ? -5.660 -4.894 -4.509 1.00 84.56 71 GLU A C 1
ATOM 528 O O . GLU A 1 71 ? -5.584 -5.467 -5.591 1.00 84.56 71 GLU A O 1
ATOM 533 N N . PHE A 1 72 ? -5.206 -3.652 -4.323 1.00 89.19 72 PHE A N 1
ATOM 534 C CA . PHE A 1 72 ? -4.559 -2.811 -5.336 1.00 89.19 72 PHE A CA 1
ATOM 535 C C . PHE A 1 72 ? -3.026 -2.913 -5.284 1.00 89.19 72 PHE A C 1
ATOM 537 O O . PHE A 1 72 ? -2.307 -2.155 -5.933 1.00 89.19 72 PHE A O 1
ATOM 544 N N . GLY A 1 73 ? -2.499 -3.844 -4.484 1.00 91.75 73 GLY A N 1
ATOM 545 C CA . GLY A 1 73 ? -1.068 -4.061 -4.316 1.00 91.75 73 GLY A CA 1
ATOM 546 C C . GLY A 1 73 ? -0.353 -2.964 -3.530 1.00 91.75 73 GLY A C 1
ATOM 547 O O . GLY A 1 73 ? 0.872 -2.882 -3.625 1.00 91.75 73 GLY A O 1
ATOM 548 N N . TRP A 1 74 ? -1.071 -2.121 -2.779 1.00 94.62 74 TRP A N 1
ATOM 549 C CA . TRP A 1 74 ? -0.434 -1.092 -1.959 1.00 94.62 74 TRP A CA 1
ATOM 550 C C . TRP A 1 74 ? 0.455 -1.728 -0.887 1.00 94.62 74 TRP A C 1
ATOM 552 O O . TRP A 1 74 ? 0.138 -2.783 -0.329 1.00 94.62 74 TRP A O 1
ATOM 562 N N . ILE A 1 75 ? 1.589 -1.088 -0.606 1.00 95.00 75 ILE A N 1
ATOM 563 C CA . ILE A 1 75 ? 2.610 -1.609 0.309 1.00 95.00 75 ILE A CA 1
ATOM 564 C C . ILE A 1 75 ? 2.765 -0.650 1.482 1.00 95.00 75 ILE A C 1
ATOM 566 O O . ILE A 1 75 ? 3.071 0.520 1.283 1.00 95.00 75 ILE A O 1
ATOM 570 N N . LEU A 1 76 ? 2.614 -1.147 2.710 1.00 95.88 76 LEU A N 1
ATOM 571 C CA . LEU A 1 76 ? 2.940 -0.372 3.907 1.00 95.88 76 LEU A CA 1
ATOM 572 C C . LEU A 1 76 ? 4.418 0.030 3.903 1.00 95.88 76 LEU A C 1
ATOM 574 O O . LEU A 1 76 ? 5.296 -0.815 3.736 1.00 95.88 76 LEU A O 1
ATOM 578 N N . GLU A 1 77 ? 4.690 1.311 4.142 1.00 96.38 77 GLU A N 1
ATOM 579 C CA . GLU A 1 77 ? 6.060 1.819 4.256 1.00 96.38 77 GLU A CA 1
ATOM 580 C C . GLU A 1 77 ? 6.803 1.168 5.428 1.00 96.38 77 GLU A C 1
ATOM 582 O O . GLU A 1 77 ? 7.954 0.752 5.292 1.00 96.38 77 GLU A O 1
ATOM 587 N N . ASN A 1 78 ? 6.117 1.028 6.564 1.00 94.00 78 ASN A N 1
ATOM 588 C CA . ASN A 1 78 ? 6.633 0.358 7.745 1.00 94.00 78 ASN A CA 1
ATOM 589 C C . ASN A 1 78 ? 5.490 -0.371 8.487 1.00 94.00 78 ASN A C 1
ATOM 591 O O . ASN A 1 78 ? 4.598 0.288 9.026 1.00 94.00 78 ASN A O 1
ATOM 595 N N . PRO A 1 79 ? 5.508 -1.717 8.561 1.00 88.31 79 PRO A N 1
ATOM 596 C CA . PRO A 1 79 ? 4.421 -2.516 9.136 1.00 88.31 79 PRO A CA 1
ATOM 597 C C . PRO A 1 79 ? 4.376 -2.524 10.675 1.00 88.31 79 PRO A C 1
ATOM 599 O O . PRO A 1 79 ? 3.491 -3.156 11.260 1.00 88.31 79 PRO A O 1
ATOM 602 N N . ASP A 1 80 ? 5.321 -1.867 11.349 1.00 89.31 80 ASP A N 1
ATOM 603 C CA . ASP A 1 80 ? 5.389 -1.781 12.813 1.00 89.31 80 ASP A CA 1
ATOM 604 C C . ASP A 1 80 ? 5.135 -0.361 13.332 1.00 89.31 80 ASP A C 1
ATOM 606 O O . ASP A 1 80 ? 4.790 -0.163 14.499 1.00 89.31 80 ASP A O 1
ATOM 610 N N . ARG A 1 81 ? 5.255 0.644 12.464 1.00 94.06 81 ARG A N 1
ATOM 611 C CA . ARG A 1 81 ? 5.132 2.050 12.831 1.00 94.06 81 ARG A CA 1
ATOM 612 C C . ARG A 1 81 ? 3.681 2.508 12.791 1.00 94.06 81 ARG A C 1
ATOM 614 O O . ARG A 1 81 ? 3.042 2.467 11.749 1.00 94.06 81 ARG A O 1
ATOM 621 N N . ASN A 1 82 ? 3.176 2.995 13.924 1.00 95.56 82 ASN A N 1
ATOM 622 C CA . ASN A 1 82 ? 1.843 3.593 14.074 1.00 95.56 82 ASN A CA 1
ATOM 623 C C . ASN A 1 82 ? 0.646 2.708 13.660 1.00 95.56 82 ASN A C 1
ATOM 625 O O . ASN A 1 82 ? -0.482 3.141 13.856 1.00 95.56 82 ASN A O 1
ATOM 629 N N . ILE A 1 83 ? 0.841 1.472 13.182 1.00 94.00 83 ILE A N 1
ATOM 630 C CA . ILE A 1 83 ? -0.241 0.582 12.727 1.00 94.00 83 ILE A CA 1
ATOM 631 C C . ILE A 1 83 ? -1.268 0.336 13.834 1.00 94.00 83 ILE A C 1
ATOM 633 O O . ILE A 1 83 ? -2.451 0.594 13.644 1.00 94.00 83 ILE A O 1
ATOM 637 N N . THR A 1 84 ? -0.822 -0.085 15.023 1.00 91.88 84 THR A N 1
ATOM 638 C CA . THR A 1 84 ? -1.718 -0.325 16.168 1.00 91.88 84 THR A CA 1
ATOM 639 C C . THR A 1 84 ? -2.481 0.938 16.564 1.00 91.88 84 THR A C 1
ATOM 641 O O . THR A 1 84 ? -3.672 0.868 16.860 1.00 91.88 84 THR A O 1
ATOM 644 N N . LYS A 1 85 ? -1.808 2.096 16.530 1.00 94.38 85 LYS A N 1
ATOM 645 C CA . LYS A 1 85 ? -2.430 3.393 16.815 1.00 94.38 85 LYS A CA 1
ATOM 646 C C . LYS A 1 85 ? -3.479 3.743 15.756 1.00 94.38 85 LYS A C 1
ATOM 648 O O . LYS A 1 85 ? -4.571 4.165 16.113 1.00 94.38 85 LYS A O 1
ATOM 653 N N . GLY A 1 86 ? -3.176 3.512 14.480 1.00 94.75 86 GLY A N 1
ATOM 654 C CA . GLY A 1 86 ? -4.087 3.735 13.361 1.00 94.75 86 GLY A CA 1
ATOM 655 C C . GLY A 1 86 ? -5.335 2.870 13.453 1.00 94.75 86 GLY A C 1
ATOM 656 O O . GLY A 1 86 ? -6.442 3.392 13.371 1.00 94.75 86 GLY A O 1
ATOM 657 N N . CYS A 1 87 ? -5.171 1.569 13.709 1.00 92.06 87 CYS A N 1
ATOM 658 C CA . CYS A 1 87 ? -6.303 0.671 13.930 1.00 92.06 87 CYS A CA 1
ATOM 659 C C . CYS A 1 87 ? -7.168 1.141 15.108 1.00 92.06 87 CYS A C 1
ATOM 661 O O . CYS A 1 87 ? -8.388 1.194 14.985 1.00 92.06 87 CYS A O 1
ATOM 663 N N . ALA A 1 88 ? -6.549 1.516 16.234 1.00 92.44 88 ALA A N 1
ATOM 664 C CA . ALA A 1 88 ? -7.276 2.003 17.403 1.00 92.44 88 ALA A CA 1
ATOM 665 C C . ALA A 1 88 ? -8.038 3.307 17.118 1.00 92.44 88 ALA A C 1
ATOM 667 O O . ALA A 1 88 ? -9.178 3.441 17.547 1.00 92.44 88 ALA A O 1
ATOM 668 N N . ALA A 1 89 ? -7.440 4.243 16.378 1.00 94.25 89 ALA A N 1
ATOM 669 C CA . ALA A 1 89 ? -8.069 5.510 16.012 1.00 94.25 89 ALA A CA 1
ATOM 670 C C . ALA A 1 89 ? -9.338 5.302 15.168 1.00 94.25 89 ALA A C 1
ATOM 672 O O . ALA A 1 89 ? -10.382 5.869 15.481 1.00 94.25 89 ALA A O 1
ATOM 673 N N . VAL A 1 90 ? -9.275 4.420 14.162 1.00 92.81 90 VAL A N 1
ATOM 674 C CA . VAL A 1 90 ? -10.440 4.096 13.324 1.00 92.81 90 VAL A CA 1
ATOM 675 C C . VAL A 1 90 ? -11.527 3.374 14.125 1.00 92.81 90 VAL A C 1
ATOM 677 O O . VAL A 1 90 ? -12.697 3.726 14.013 1.00 92.81 90 VAL A O 1
ATOM 680 N N . VAL A 1 91 ? -11.162 2.390 14.956 1.00 89.88 91 VAL A N 1
ATOM 681 C CA . VAL A 1 91 ? -12.131 1.642 15.784 1.00 89.88 91 VAL A CA 1
ATOM 682 C C . VAL A 1 91 ? -12.813 2.545 16.815 1.00 89.88 91 VAL A C 1
ATOM 684 O O . VAL A 1 91 ? -14.001 2.385 17.075 1.00 89.88 91 VAL A O 1
ATOM 687 N N . ASN A 1 92 ? -12.076 3.498 17.385 1.00 91.88 92 ASN A N 1
ATOM 688 C CA . ASN A 1 92 ? -12.595 4.438 18.377 1.00 91.88 92 ASN A CA 1
ATOM 689 C C . ASN A 1 92 ? -13.291 5.660 17.750 1.00 91.88 92 ASN A C 1
ATOM 691 O O . ASN A 1 92 ? -13.664 6.570 18.490 1.00 91.88 92 ASN A O 1
ATOM 695 N N . GLU A 1 93 ? -13.441 5.705 16.420 1.00 93.56 93 GLU A N 1
ATOM 696 C CA . GLU A 1 93 ? -14.043 6.824 15.679 1.00 93.56 93 GLU A CA 1
ATOM 697 C C . GLU A 1 93 ? -13.400 8.185 16.014 1.00 93.56 93 GLU A C 1
ATOM 699 O O . GLU A 1 93 ? -14.076 9.219 16.060 1.00 93.56 93 GLU A O 1
ATOM 704 N N . THR A 1 94 ? -12.090 8.202 16.287 1.00 95.50 94 THR A N 1
ATOM 705 C CA . THR A 1 94 ? -11.365 9.460 16.497 1.00 95.50 94 THR A CA 1
ATOM 706 C C . THR A 1 94 ? -11.152 10.173 15.166 1.00 95.50 94 THR A C 1
ATOM 708 O O . THR A 1 94 ? -11.462 9.650 14.096 1.00 95.50 94 THR A O 1
ATOM 711 N N . LYS A 1 95 ? -10.639 11.404 15.218 1.00 96.88 95 LYS A N 1
ATOM 712 C CA . LYS A 1 95 ? -10.449 12.219 14.021 1.00 96.88 95 LYS A CA 1
ATOM 713 C C . LYS A 1 95 ? -9.249 11.706 13.218 1.00 96.88 95 LYS A C 1
ATOM 715 O O . LYS A 1 95 ? -8.101 11.987 13.557 1.00 96.88 95 LYS A O 1
ATOM 720 N N . VAL A 1 96 ? -9.521 10.926 12.178 1.00 97.50 96 VAL A N 1
ATOM 721 C CA . VAL A 1 96 ? -8.549 10.324 11.259 1.00 97.50 96 VAL A CA 1
ATOM 722 C C . VAL A 1 96 ? -8.686 11.001 9.904 1.00 97.50 96 VAL A C 1
ATOM 724 O O . VAL A 1 96 ? -9.797 11.163 9.413 1.00 97.50 96 VAL A O 1
ATOM 727 N N . LEU A 1 97 ? -7.575 11.349 9.260 1.00 97.44 97 LEU A N 1
ATOM 728 C CA . LEU A 1 97 ? -7.603 11.804 7.868 1.00 97.44 97 LEU A CA 1
ATOM 729 C C . LEU A 1 97 ? -6.940 10.765 6.972 1.00 97.44 97 LEU A C 1
ATOM 731 O O . LEU A 1 97 ? -5.755 10.466 7.138 1.00 97.44 97 LEU A O 1
ATOM 735 N N . PHE A 1 98 ? -7.693 10.238 6.008 1.00 96.56 98 PHE A N 1
ATOM 736 C CA . PHE A 1 98 ? -7.128 9.481 4.901 1.00 96.56 98 PHE A CA 1
ATOM 737 C C . PHE A 1 98 ? -6.788 10.427 3.746 1.00 96.56 98 PHE A C 1
ATOM 739 O O . PHE A 1 98 ? -7.647 11.128 3.214 1.00 96.56 98 PHE A O 1
ATOM 746 N N . ILE A 1 99 ? -5.512 10.462 3.381 1.00 96.38 99 ILE A N 1
ATOM 747 C CA . ILE A 1 99 ? -4.950 11.315 2.341 1.00 96.38 99 ILE A CA 1
ATOM 748 C C . ILE A 1 99 ? -4.514 10.416 1.194 1.00 96.38 99 ILE A C 1
ATOM 750 O O . ILE A 1 99 ? -3.575 9.638 1.349 1.00 96.38 99 ILE A O 1
ATOM 754 N N . GLN A 1 100 ? -5.164 10.542 0.045 1.00 95.00 100 GLN A N 1
ATOM 755 C CA . GLN A 1 100 ? -4.814 9.812 -1.165 1.00 95.00 100 GLN A CA 1
ATOM 756 C C . GLN A 1 100 ? -4.247 10.776 -2.208 1.00 95.00 100 GLN A C 1
ATOM 758 O O . GLN A 1 100 ? -4.987 11.353 -3.000 1.00 95.00 100 GLN A O 1
ATOM 763 N N . GLU A 1 101 ? -2.925 10.954 -2.214 1.00 94.75 101 GLU A N 1
ATOM 764 C CA . GLU A 1 101 ? -2.260 11.741 -3.263 1.00 94.75 101 GLU A CA 1
ATOM 765 C C . GLU A 1 101 ? -2.298 11.002 -4.607 1.00 94.75 101 GLU A C 1
ATOM 767 O O . GLU A 1 101 ? -2.416 11.626 -5.661 1.00 94.75 101 GLU A O 1
ATOM 772 N N . THR A 1 102 ? -2.194 9.670 -4.573 1.00 94.25 102 THR A N 1
ATOM 773 C CA . THR A 1 102 ? -2.109 8.821 -5.765 1.00 94.25 102 THR A CA 1
ATOM 774 C C . THR A 1 102 ? -2.776 7.454 -5.543 1.00 94.25 102 THR A C 1
ATOM 776 O O . THR A 1 102 ? -3.149 7.099 -4.426 1.00 94.25 102 THR A O 1
ATOM 779 N N . GLY A 1 103 ? -2.936 6.667 -6.610 1.00 89.75 103 GLY A N 1
ATOM 780 C CA . GLY A 1 103 ? -3.538 5.327 -6.571 1.00 89.75 103 GLY A CA 1
ATOM 781 C C . GLY A 1 103 ? -5.008 5.293 -6.992 1.00 89.75 103 GLY A C 1
ATOM 782 O O . GLY A 1 103 ? -5.590 6.293 -7.409 1.00 89.75 103 GLY A O 1
ATOM 783 N N . GLU A 1 104 ? -5.605 4.109 -6.915 1.00 83.75 104 GLU A N 1
ATOM 784 C CA . GLU A 1 104 ? -6.972 3.842 -7.351 1.00 83.75 104 GLU A CA 1
ATOM 785 C C . GLU A 1 104 ? -7.981 4.431 -6.356 1.00 83.75 104 GLU A C 1
ATOM 787 O O . GLU A 1 104 ? -7.921 4.077 -5.181 1.00 83.75 104 GLU A O 1
ATOM 792 N N . PRO A 1 105 ? -8.933 5.289 -6.772 1.00 79.12 105 PRO A N 1
ATOM 793 C CA . PRO A 1 105 ? -9.899 5.906 -5.854 1.00 79.12 105 PRO A CA 1
ATOM 794 C C . PRO A 1 105 ? -10.979 4.928 -5.363 1.00 79.12 105 PRO A C 1
ATOM 796 O O . PRO A 1 105 ? -11.643 5.187 -4.368 1.00 79.12 105 PRO A O 1
ATOM 799 N N . ASN A 1 106 ? -11.135 3.781 -6.032 1.00 79.44 106 ASN A N 1
ATOM 800 C CA . ASN A 1 106 ? -12.143 2.763 -5.718 1.00 79.44 106 ASN A CA 1
ATOM 801 C C . ASN A 1 106 ? -11.676 1.780 -4.627 1.00 79.44 106 ASN A C 1
ATOM 803 O O . ASN A 1 106 ? -12.140 0.644 -4.579 1.00 79.44 106 ASN A O 1
ATOM 807 N N . TRP A 1 107 ? -10.728 2.190 -3.780 1.00 81.25 107 TRP A N 1
ATOM 808 C CA . TRP A 1 107 ? -10.219 1.379 -2.671 1.00 81.25 107 TRP A CA 1
ATOM 809 C C . TRP A 1 107 ? -11.253 1.169 -1.559 1.00 81.25 107 TRP A C 1
ATOM 811 O O . TRP A 1 107 ? -11.120 0.245 -0.757 1.00 81.25 107 TRP A O 1
ATOM 821 N N . TRP A 1 108 ? -12.280 2.019 -1.521 1.00 80.69 108 TRP A N 1
ATOM 822 C CA . TRP A 1 108 ? -13.442 1.900 -0.653 1.00 80.69 108 TRP A CA 1
ATOM 823 C C . TRP A 1 108 ? -14.704 1.686 -1.499 1.00 80.69 108 TRP A C 1
ATOM 825 O O . TRP A 1 108 ? -14.818 2.307 -2.562 1.00 80.69 108 TRP A O 1
ATOM 835 N N . PRO A 1 109 ? -15.663 0.847 -1.063 1.00 77.56 109 PRO A N 1
ATOM 836 C CA . PRO A 1 109 ? -16.909 0.651 -1.799 1.00 77.56 109 PRO A CA 1
ATOM 837 C C . PRO A 1 109 ? -17.660 1.975 -1.994 1.00 77.56 109 PRO A C 1
ATOM 839 O O . PRO A 1 109 ? -17.912 2.699 -1.034 1.00 77.56 109 PRO A O 1
ATOM 842 N N . LEU A 1 110 ? -18.019 2.296 -3.242 1.00 70.75 110 LEU A N 1
ATOM 843 C CA . LEU A 1 110 ? -18.664 3.570 -3.607 1.00 70.75 110 LEU A CA 1
ATOM 844 C C . LEU A 1 110 ? -20.042 3.757 -2.957 1.00 70.75 110 LEU A C 1
ATOM 846 O O . LEU A 1 110 ? -20.490 4.881 -2.745 1.00 70.75 110 LEU A O 1
ATOM 850 N N . ASP A 1 111 ? -20.719 2.654 -2.661 1.00 75.88 111 ASP A N 1
ATOM 851 C CA . ASP A 1 111 ? -22.018 2.590 -1.998 1.00 75.88 111 ASP A CA 1
ATOM 852 C C . ASP A 1 111 ? -21.916 2.670 -0.466 1.00 75.88 111 ASP A C 1
ATOM 854 O O . ASP A 1 111 ? -22.939 2.733 0.221 1.00 75.88 111 ASP A O 1
ATOM 858 N N . ARG A 1 112 ? -20.695 2.712 0.081 1.00 79.00 112 ARG A N 1
ATOM 859 C CA . A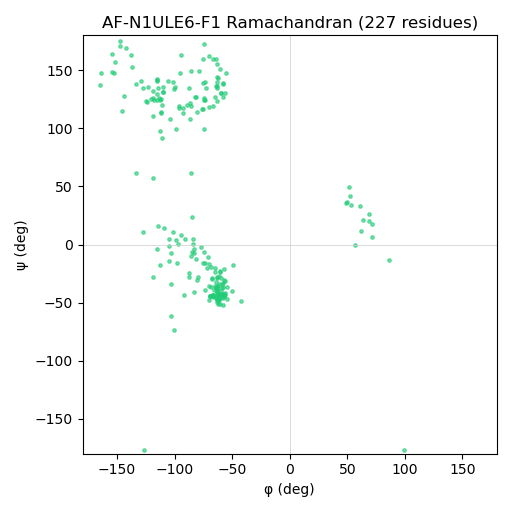RG A 1 112 ? -20.440 2.751 1.517 1.00 79.00 112 ARG A CA 1
ATOM 860 C C . ARG A 1 112 ? -19.779 4.075 1.915 1.00 79.00 112 ARG A C 1
ATOM 862 O O . ARG A 1 112 ? -18.697 4.386 1.426 1.00 79.00 112 ARG A O 1
ATOM 869 N N . PRO A 1 113 ? -20.346 4.851 2.857 1.00 84.12 113 PRO A N 1
ATOM 870 C CA . PRO A 1 113 ? -19.636 6.005 3.399 1.00 84.12 113 PRO A CA 1
ATOM 871 C C . PRO A 1 113 ? -18.369 5.554 4.135 1.00 84.12 113 PRO A C 1
ATOM 873 O O . PRO A 1 113 ? -18.283 4.417 4.614 1.00 84.12 113 PRO A O 1
ATOM 876 N N . LEU A 1 114 ? -17.384 6.446 4.245 1.00 87.94 114 LEU A N 1
ATOM 877 C CA . LEU A 1 114 ? -16.230 6.197 5.104 1.00 87.94 114 LEU A CA 1
ATOM 878 C C . LEU A 1 114 ? -16.678 6.011 6.563 1.00 87.94 114 LEU A C 1
ATOM 880 O O . LEU A 1 114 ? -17.705 6.572 6.964 1.00 87.94 114 LEU A O 1
ATOM 884 N N . PRO A 1 115 ? -15.934 5.228 7.368 1.00 88.38 115 PRO A N 1
ATOM 885 C CA . PRO A 1 115 ? -16.238 5.075 8.783 1.00 88.38 115 PRO A CA 1
ATOM 886 C C . PRO A 1 115 ? -16.289 6.431 9.485 1.00 88.38 115 PRO A C 1
ATOM 888 O O . PRO A 1 115 ? -15.559 7.361 9.140 1.00 88.38 115 PRO A O 1
ATOM 891 N N . LYS A 1 116 ? -17.140 6.542 10.502 1.00 90.50 116 LYS A N 1
ATOM 892 C CA . LYS A 1 116 ? -17.261 7.771 11.281 1.00 90.50 116 LYS A CA 1
ATOM 893 C C . LYS A 1 116 ? -15.910 8.155 11.899 1.00 90.50 116 LYS A C 1
ATOM 895 O O . LYS A 1 116 ? -15.168 7.299 12.368 1.00 90.50 116 LYS A O 1
ATOM 900 N N . GLY A 1 117 ? -15.597 9.448 11.859 1.00 92.44 117 GLY A N 1
ATOM 901 C CA . GLY A 1 117 ? -14.300 9.984 12.283 1.00 92.44 117 GLY A CA 1
ATOM 902 C C . GLY A 1 117 ? -13.222 9.961 11.194 1.00 92.44 117 GLY A C 1
ATOM 903 O O . GLY A 1 117 ? -12.223 10.658 11.341 1.00 92.44 117 GLY A O 1
ATOM 904 N N . VAL A 1 118 ? -13.430 9.237 10.085 1.00 94.56 118 VAL A N 1
ATOM 905 C CA . VAL A 1 118 ? -12.505 9.221 8.944 1.00 94.56 118 VAL A CA 1
ATOM 906 C C . VAL A 1 118 ? -12.914 10.271 7.913 1.00 94.56 118 VAL A C 1
ATOM 908 O O . VAL A 1 118 ? -13.947 10.161 7.254 1.00 94.56 118 VAL A O 1
ATOM 911 N N . GLU A 1 119 ? -12.068 11.280 7.755 1.00 94.56 119 GLU A N 1
ATOM 912 C CA . GLU A 1 119 ? -12.152 12.292 6.706 1.00 94.56 119 GLU A CA 1
ATOM 913 C C . GLU A 1 119 ? -11.277 11.902 5.504 1.00 94.56 119 GLU A C 1
ATOM 915 O O . GLU A 1 119 ? -10.391 11.048 5.608 1.00 94.56 119 GLU A O 1
ATOM 920 N N . TYR A 1 120 ? -11.513 12.537 4.352 1.00 93.31 120 TYR A N 1
ATOM 921 C CA . TYR A 1 120 ? -10.812 12.248 3.101 1.00 93.31 120 TYR A CA 1
ATOM 922 C C . TYR A 1 120 ? -10.210 13.508 2.477 1.00 93.31 120 TYR A C 1
ATOM 924 O O . TYR A 1 120 ? -10.890 14.524 2.344 1.00 93.31 120 TYR A O 1
ATOM 932 N N . SER A 1 121 ? -8.956 13.423 2.035 1.00 94.06 121 SER A N 1
ATOM 933 C CA . SER A 1 121 ? -8.278 14.458 1.249 1.00 94.06 121 SER A CA 1
ATOM 934 C C . SER A 1 121 ? -7.492 13.831 0.099 1.00 94.06 121 SER A C 1
ATOM 936 O O . SER A 1 121 ? -7.014 12.706 0.196 1.00 94.06 121 SER A O 1
ATOM 938 N N . ILE A 1 122 ? -7.306 14.584 -0.985 1.00 92.56 122 ILE A N 1
ATOM 939 C CA . ILE A 1 122 ? -6.474 14.183 -2.134 1.00 92.56 122 ILE A CA 1
ATOM 940 C C . ILE A 1 122 ? -5.065 14.792 -2.097 1.00 92.56 122 ILE A C 1
ATOM 942 O O . ILE A 1 122 ? -4.297 14.682 -3.048 1.00 92.56 122 ILE A O 1
ATOM 946 N N . SER A 1 123 ? -4.734 15.528 -1.036 1.00 91.81 123 SER A N 1
ATOM 947 C CA . SER A 1 123 ? -3.452 16.215 -0.922 1.00 91.81 123 SER A CA 1
ATOM 948 C C . SER A 1 123 ? -3.060 16.441 0.532 1.00 91.81 123 SER A C 1
ATOM 950 O O . SER A 1 123 ? -3.911 16.667 1.393 1.00 91.81 123 SER A O 1
ATOM 952 N N . LEU A 1 124 ? -1.750 16.436 0.785 1.00 92.19 124 LEU A N 1
ATOM 953 C CA . LEU A 1 124 ? -1.164 16.911 2.040 1.00 92.19 124 LEU A CA 1
ATOM 954 C C . LEU A 1 124 ? -1.258 18.441 2.190 1.00 92.19 124 LEU A C 1
ATOM 956 O O . LEU A 1 124 ? -1.108 18.968 3.292 1.00 92.19 124 LEU A O 1
ATOM 960 N N . ASN A 1 125 ? -1.508 19.166 1.096 1.00 89.56 125 ASN A N 1
ATOM 961 C CA . ASN A 1 125 ? -1.591 20.622 1.112 1.00 89.56 125 ASN A CA 1
ATOM 962 C C . ASN A 1 125 ? -2.758 21.095 1.986 1.00 89.56 125 ASN A C 1
ATOM 964 O O . ASN A 1 125 ? -3.867 20.577 1.893 1.00 89.56 125 ASN A O 1
ATOM 968 N N . ASN A 1 126 ? -2.508 22.127 2.796 1.00 88.88 126 ASN A N 1
ATOM 969 C CA . ASN A 1 126 ? -3.473 22.718 3.733 1.00 88.88 126 ASN A CA 1
ATOM 970 C C . ASN A 1 126 ? -3.977 21.773 4.839 1.00 88.88 126 ASN A C 1
ATOM 972 O O . ASN A 1 126 ? -4.905 22.128 5.561 1.00 88.88 126 ASN A O 1
ATOM 976 N N . VAL A 1 127 ? -3.358 20.603 5.016 1.00 94.19 127 VAL A N 1
ATOM 977 C CA . VAL A 1 127 ? -3.640 19.719 6.149 1.00 94.19 127 VAL A CA 1
ATOM 978 C C . VAL A 1 127 ? -2.783 20.149 7.334 1.00 94.19 127 VAL A C 1
ATOM 980 O O . VAL A 1 127 ? -1.555 20.098 7.244 1.00 94.19 127 VAL A O 1
ATOM 983 N N . GLN A 1 128 ? -3.424 20.531 8.439 1.00 95.88 128 GLN A N 1
ATOM 984 C CA . GLN A 1 128 ? -2.765 20.689 9.738 1.00 95.88 128 GLN A CA 1
ATOM 985 C C . GLN A 1 128 ? -2.758 19.319 10.436 1.00 95.88 128 GLN A C 1
ATOM 987 O O . GLN A 1 128 ? -3.827 18.823 10.798 1.00 95.88 128 GLN A O 1
ATOM 992 N N . PRO A 1 129 ? -1.606 18.635 10.559 1.00 94.38 129 PRO A N 1
ATOM 993 C CA . PRO A 1 129 ? -1.561 17.276 11.096 1.00 94.38 129 PRO A CA 1
ATOM 994 C C . PRO A 1 129 ? -1.973 17.195 12.575 1.00 94.38 129 PRO A C 1
ATOM 996 O O . PRO A 1 129 ? -2.357 16.122 13.030 1.00 94.38 129 PRO A O 1
ATOM 999 N N . GLU A 1 130 ? -1.927 18.304 13.318 1.00 95.56 130 GLU A N 1
ATOM 1000 C CA . GLU A 1 130 ? -2.312 18.383 14.733 1.00 95.56 130 GLU A CA 1
ATOM 1001 C C . GLU A 1 130 ? -3.829 18.285 14.944 1.00 95.56 130 GLU A C 1
ATOM 1003 O O . GLU A 1 130 ? -4.276 17.923 16.032 1.00 95.56 130 GLU A O 1
ATOM 1008 N N . ASP A 1 131 ? -4.618 18.564 13.903 1.00 96.38 131 ASP A N 1
ATOM 1009 C CA . ASP A 1 131 ? -6.080 18.477 13.938 1.00 96.38 131 ASP A CA 1
ATOM 1010 C C . ASP A 1 131 ? -6.597 17.031 13.924 1.00 96.38 131 ASP A C 1
ATOM 1012 O O . ASP A 1 131 ? -7.810 16.823 14.041 1.00 96.38 131 ASP A O 1
ATOM 1016 N N . TYR A 1 132 ? -5.707 16.048 13.746 1.00 97.69 132 TYR A N 1
ATOM 1017 C CA . TYR A 1 132 ? -6.032 14.637 13.570 1.00 97.69 132 TYR A CA 1
ATOM 1018 C C . TYR A 1 132 ? -5.223 13.754 14.527 1.00 97.69 132 TYR A C 1
ATOM 1020 O O . TYR A 1 132 ? -4.025 13.937 14.743 1.00 97.69 132 TYR A O 1
ATOM 1028 N N . GLU A 1 133 ? -5.873 12.723 15.065 1.00 97.19 133 GLU A N 1
ATOM 1029 C CA . GLU A 1 133 ? -5.245 11.729 15.939 1.00 97.19 133 GLU A CA 1
ATOM 1030 C C . GLU A 1 133 ? -4.223 10.874 15.182 1.00 97.19 133 GLU A C 1
ATOM 1032 O O . GLU A 1 133 ? -3.269 10.376 15.786 1.00 97.19 133 GLU A O 1
ATOM 1037 N N . ILE A 1 134 ? -4.421 10.680 13.874 1.00 97.81 134 ILE A N 1
ATOM 1038 C CA . ILE A 1 134 ? -3.493 9.995 12.971 1.00 97.81 134 ILE A CA 1
ATOM 1039 C C . ILE A 1 134 ? -3.830 10.302 11.507 1.00 97.81 134 ILE A C 1
ATOM 1041 O O . ILE A 1 134 ? -4.999 10.459 11.143 1.00 97.81 134 ILE A O 1
ATOM 1045 N N . LEU A 1 135 ? -2.802 10.338 10.659 1.00 98.25 135 LEU A N 1
ATOM 1046 C CA . LEU A 1 135 ? -2.957 10.407 9.207 1.00 98.25 135 LEU A CA 1
ATOM 1047 C C . LEU A 1 135 ? -2.734 9.032 8.572 1.00 98.25 135 LEU A C 1
ATOM 1049 O O . LEU A 1 135 ? -1.806 8.305 8.926 1.00 98.25 135 LEU A O 1
ATOM 1053 N N . LEU A 1 136 ? -3.546 8.691 7.584 1.00 97.56 136 LEU A N 1
ATOM 1054 C CA . LEU A 1 136 ? -3.357 7.524 6.732 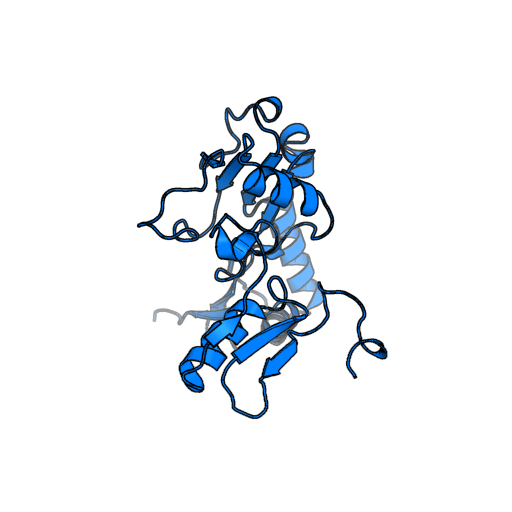1.00 97.56 136 LEU A CA 1
ATOM 1055 C C . LEU A 1 136 ? -3.019 8.048 5.331 1.00 97.56 136 LEU A C 1
ATOM 1057 O O . LEU A 1 136 ? -3.850 8.710 4.727 1.00 97.56 136 LEU A O 1
ATOM 1061 N N . ILE A 1 137 ? -1.802 7.830 4.833 1.00 97.81 137 ILE A N 1
ATOM 1062 C CA . ILE A 1 137 ? -1.286 8.527 3.642 1.00 97.81 137 ILE A CA 1
ATOM 1063 C C . ILE A 1 137 ? -0.973 7.516 2.538 1.00 97.81 137 ILE A C 1
ATOM 1065 O O . ILE A 1 137 ? -0.014 6.756 2.647 1.00 97.81 137 ILE A O 1
ATOM 1069 N N . ALA A 1 138 ? -1.757 7.524 1.465 1.00 97.50 138 ALA A N 1
ATOM 1070 C CA . ALA A 1 138 ? -1.501 6.781 0.237 1.00 97.50 138 ALA A CA 1
ATOM 1071 C C . ALA A 1 138 ? -0.803 7.693 -0.787 1.00 97.50 138 ALA A C 1
ATOM 1073 O O . ALA A 1 138 ? -1.345 8.724 -1.192 1.00 97.50 138 ALA A O 1
ATOM 1074 N N . THR A 1 139 ? 0.422 7.340 -1.173 1.00 97.69 139 THR A N 1
ATOM 1075 C CA . THR A 1 139 ? 1.292 8.173 -2.017 1.00 97.69 139 THR A CA 1
ATOM 1076 C C . THR A 1 139 ? 2.293 7.311 -2.782 1.00 97.69 139 THR A C 1
ATOM 1078 O O . THR A 1 139 ? 2.540 6.163 -2.420 1.00 97.69 139 THR A O 1
ATOM 1081 N N . ASP A 1 140 ? 2.920 7.858 -3.818 1.00 97.62 140 ASP A N 1
ATOM 1082 C CA . ASP A 1 140 ? 4.070 7.240 -4.482 1.00 97.62 140 ASP A CA 1
ATOM 1083 C C . ASP A 1 140 ? 5.407 7.910 -4.148 1.00 97.62 140 ASP A C 1
ATOM 1085 O O . ASP A 1 140 ? 6.454 7.510 -4.663 1.00 97.62 140 ASP A O 1
ATOM 1089 N N . ARG A 1 141 ? 5.389 8.883 -3.233 1.00 97.50 141 ARG A N 1
ATOM 1090 C CA . ARG A 1 141 ? 6.554 9.667 -2.830 1.00 97.50 141 ARG A CA 1
ATOM 1091 C C . ARG A 1 141 ? 7.405 8.934 -1.793 1.00 97.50 141 ARG A C 1
ATOM 1093 O O . ARG A 1 141 ? 6.923 8.595 -0.717 1.00 97.50 141 ARG A O 1
ATOM 1100 N N . SER A 1 142 ? 8.705 8.792 -2.040 1.00 96.88 142 SER A N 1
ATOM 1101 C CA . SER A 1 142 ? 9.667 8.180 -1.101 1.00 96.88 142 SER A CA 1
ATOM 1102 C C . SER A 1 142 ? 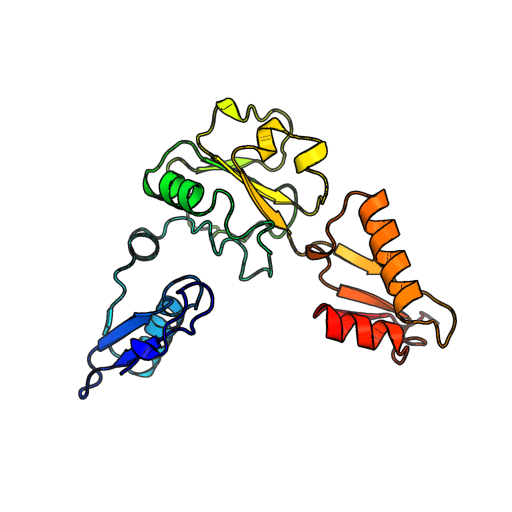10.160 9.131 -0.005 1.00 96.88 142 SER A C 1
ATOM 1104 O O . SER A 1 142 ? 10.783 8.710 0.970 1.00 96.88 142 SER A O 1
ATOM 1106 N N . ASN A 1 143 ? 9.901 10.433 -0.147 1.00 96.12 143 ASN A N 1
ATOM 1107 C CA . ASN A 1 143 ? 10.540 11.485 0.644 1.00 96.12 143 ASN A CA 1
ATOM 1108 C C . ASN A 1 143 ? 9.585 12.253 1.576 1.00 96.12 143 ASN A C 1
ATOM 1110 O O . ASN A 1 143 ? 9.953 13.322 2.075 1.00 96.12 143 ASN A O 1
ATOM 1114 N N . VAL A 1 144 ? 8.382 11.734 1.853 1.00 96.31 144 VAL A N 1
ATOM 1115 C CA . VAL A 1 144 ? 7.413 12.371 2.772 1.00 96.31 144 VAL A CA 1
ATOM 1116 C C . VAL A 1 144 ? 8.031 12.603 4.153 1.00 96.31 144 VAL A C 1
ATOM 1118 O O . VAL A 1 144 ? 7.938 13.700 4.693 1.00 96.31 144 VAL A O 1
ATOM 1121 N N . HIS A 1 145 ? 8.788 11.634 4.674 1.00 94.88 145 HIS A N 1
ATOM 1122 C CA . HIS A 1 145 ? 9.504 11.757 5.949 1.00 94.88 145 HIS A CA 1
ATOM 1123 C C . HIS A 1 145 ? 10.539 12.898 5.991 1.00 94.88 145 HIS A C 1
ATOM 1125 O O . HIS A 1 145 ? 10.884 13.377 7.071 1.00 94.88 145 HIS A O 1
ATOM 1131 N N . LYS A 1 146 ? 11.046 13.350 4.834 1.00 94.94 146 LYS A N 1
ATOM 1132 C CA . LYS A 1 146 ? 11.976 14.489 4.724 1.00 94.94 146 LYS A CA 1
ATOM 1133 C C . LYS A 1 146 ? 11.237 15.804 4.491 1.00 94.94 146 LYS A C 1
ATOM 1135 O O . LYS A 1 146 ? 11.594 16.810 5.100 1.00 94.94 146 LYS A O 1
ATOM 1140 N N . THR A 1 147 ? 10.244 15.789 3.603 1.00 94.44 147 THR A N 1
ATOM 1141 C CA . THR A 1 147 ? 9.560 16.991 3.096 1.00 94.44 147 THR A CA 1
ATOM 1142 C C . THR A 1 147 ? 8.381 17.438 3.964 1.00 94.44 147 THR A C 1
ATOM 1144 O O . THR A 1 147 ? 8.104 18.629 4.019 1.00 94.44 147 THR A O 1
ATOM 1147 N N . HIS A 1 148 ? 7.728 16.512 4.672 1.00 95.69 148 HIS A N 1
ATOM 1148 C CA . HIS A 1 148 ? 6.525 16.729 5.484 1.00 95.69 148 HIS A CA 1
ATOM 1149 C C . HIS A 1 148 ? 6.689 16.052 6.853 1.00 95.69 148 HIS A C 1
ATOM 1151 O O . HIS A 1 148 ? 5.976 15.111 7.199 1.00 95.69 148 HIS A O 1
ATOM 1157 N N . LYS A 1 149 ? 7.692 16.485 7.627 1.00 95.75 149 LYS A N 1
ATOM 1158 C CA . LYS A 1 149 ? 8.091 15.828 8.888 1.00 95.75 149 LYS A CA 1
ATOM 1159 C C . LYS A 1 149 ? 6.952 15.713 9.903 1.00 95.75 149 LYS A C 1
ATOM 1161 O O . LYS A 1 149 ? 6.798 14.651 10.505 1.00 95.75 149 LYS A O 1
ATOM 1166 N N . GLU A 1 150 ? 6.153 16.767 10.062 1.00 95.31 150 GLU A N 1
ATOM 1167 C CA . GLU A 1 150 ? 5.038 16.775 11.018 1.00 95.31 150 GLU A CA 1
ATOM 1168 C C . GLU A 1 150 ? 3.907 15.839 10.577 1.00 95.31 150 GLU A C 1
ATOM 1170 O O . GLU A 1 150 ? 3.466 15.010 11.373 1.00 95.31 150 GLU A O 1
ATOM 1175 N N . HIS A 1 151 ? 3.525 15.851 9.291 1.00 96.19 151 HIS A N 1
ATOM 1176 C CA . HIS A 1 151 ? 2.580 14.872 8.734 1.00 96.19 151 HIS A CA 1
ATOM 1177 C C . HIS A 1 151 ? 3.099 13.448 8.891 1.00 96.19 151 HIS A C 1
AT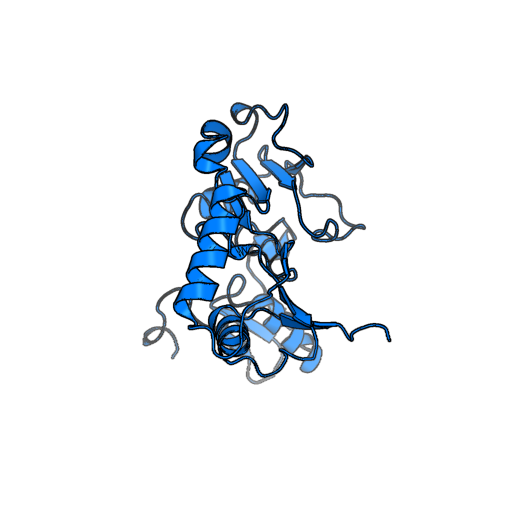OM 1179 O O . HIS A 1 151 ? 2.362 12.547 9.284 1.00 96.19 151 HIS A O 1
ATOM 1185 N N . TYR A 1 152 ? 4.390 13.240 8.624 1.00 96.44 152 TYR A N 1
ATOM 1186 C CA . TYR A 1 152 ? 4.993 11.927 8.736 1.00 96.44 152 TYR A CA 1
ATOM 1187 C C . TYR A 1 152 ? 4.921 11.424 10.177 1.00 96.44 152 TYR A C 1
ATOM 1189 O O . TYR A 1 152 ? 4.474 10.299 10.371 1.00 96.44 152 TYR A O 1
ATOM 1197 N N . LYS A 1 153 ? 5.291 12.223 11.188 1.00 95.00 153 LYS A N 1
ATOM 1198 C CA . LYS A 1 153 ? 5.443 11.824 12.604 1.00 95.00 153 LYS A CA 1
ATOM 1199 C C . LYS A 1 153 ? 4.328 10.913 13.128 1.00 95.00 153 LYS A C 1
ATOM 1201 O O . LYS A 1 153 ? 4.627 9.862 13.700 1.00 95.00 153 LYS A O 1
ATOM 1206 N N . ASN A 1 154 ? 3.075 11.279 12.879 1.00 95.19 154 ASN A N 1
ATOM 1207 C CA . ASN A 1 154 ? 1.897 10.571 13.366 1.00 95.19 154 ASN A CA 1
ATOM 1208 C C . ASN A 1 154 ? 1.038 10.057 12.203 1.00 95.19 154 ASN A C 1
ATOM 1210 O O . ASN A 1 154 ? -0.133 10.404 12.067 1.00 95.19 154 ASN A O 1
ATOM 1214 N N . SER A 1 155 ? 1.653 9.247 11.340 1.00 97.50 155 SER A N 1
ATOM 1215 C CA . SER A 1 155 ? 0.987 8.671 10.174 1.00 97.50 155 SER A CA 1
ATOM 1216 C C . SER A 1 155 ? 1.326 7.204 9.935 1.00 97.50 155 SER A C 1
ATOM 1218 O O . SER A 1 155 ? 2.323 6.690 10.456 1.00 97.50 155 SER A O 1
ATOM 1220 N N . VAL A 1 156 ? 0.492 6.565 9.116 1.00 98.12 156 VAL A N 1
ATOM 1221 C CA . VAL A 1 156 ? 0.749 5.295 8.432 1.00 98.12 156 VAL A CA 1
ATOM 1222 C C . VAL A 1 156 ? 0.804 5.578 6.933 1.00 98.12 156 VAL A C 1
ATOM 1224 O O . VAL A 1 156 ? -0.126 6.181 6.399 1.00 98.12 156 VAL A O 1
ATOM 1227 N N . LEU A 1 157 ? 1.886 5.169 6.264 1.00 97.81 157 LEU A N 1
ATOM 1228 C CA . LEU A 1 157 ? 2.085 5.391 4.830 1.00 97.81 157 LEU A CA 1
ATOM 1229 C C . LEU A 1 157 ? 1.875 4.107 4.025 1.00 97.81 157 LEU A C 1
ATOM 1231 O O . LEU A 1 157 ? 2.345 3.036 4.418 1.00 97.81 157 LEU A O 1
ATOM 1235 N N . TYR A 1 158 ? 1.251 4.259 2.860 1.00 97.75 158 TYR A N 1
ATOM 1236 C CA . 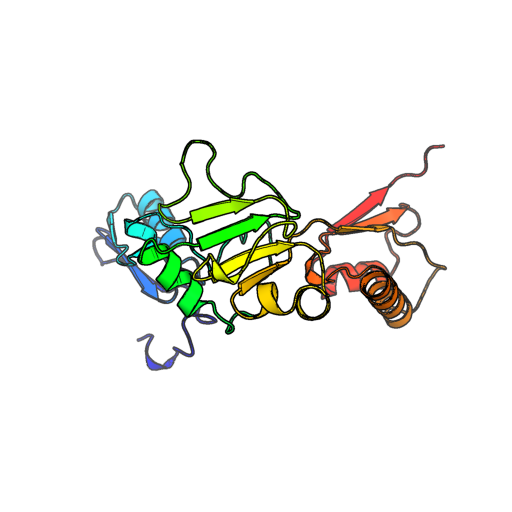TYR A 1 158 ? 1.027 3.220 1.862 1.00 97.75 158 TYR A CA 1
ATOM 1237 C C . TYR A 1 158 ? 1.602 3.677 0.523 1.00 97.75 158 TYR A C 1
ATOM 1239 O O . TYR A 1 158 ? 1.209 4.715 -0.009 1.00 97.75 158 TYR A O 1
ATOM 1247 N N . TYR A 1 159 ? 2.506 2.880 -0.034 1.00 97.69 159 TYR A N 1
ATOM 1248 C CA . TYR A 1 159 ? 3.009 3.050 -1.387 1.00 97.69 159 TYR A CA 1
ATOM 1249 C C . TYR A 1 159 ? 2.022 2.464 -2.391 1.00 97.69 159 TYR A C 1
ATOM 1251 O O . TYR A 1 159 ? 1.799 1.250 -2.405 1.00 97.69 159 TYR A O 1
ATOM 1259 N N . THR A 1 160 ? 1.424 3.323 -3.213 1.00 96.81 160 THR A N 1
ATOM 1260 C CA . THR A 1 160 ? 0.435 2.943 -4.232 1.00 96.81 160 THR A CA 1
ATOM 1261 C C . THR A 1 160 ? 1.109 2.516 -5.536 1.00 96.81 160 THR A C 1
ATOM 1263 O O . THR A 1 160 ? 2.192 2.980 -5.876 1.00 96.81 160 THR A O 1
ATOM 1266 N N . LYS A 1 161 ? 0.496 1.601 -6.294 1.00 95.75 161 LYS A N 1
ATOM 1267 C CA . LYS A 1 161 ? 1.098 0.987 -7.493 1.00 95.75 161 LYS A CA 1
ATOM 1268 C C . LYS A 1 161 ? 0.880 1.816 -8.764 1.00 95.75 161 LYS A C 1
ATOM 1270 O O . LYS A 1 161 ? 0.269 1.355 -9.726 1.00 95.75 161 LYS A O 1
ATOM 1275 N N . THR A 1 162 ? 1.390 3.043 -8.780 1.00 95.50 162 THR A N 1
ATOM 1276 C CA . THR A 1 162 ? 1.086 4.050 -9.815 1.00 95.50 162 THR A CA 1
ATOM 1277 C C . THR A 1 162 ? 2.135 4.167 -10.918 1.00 95.50 162 THR A C 1
ATOM 1279 O O . THR A 1 162 ? 1.840 4.727 -11.975 1.00 95.50 162 THR A O 1
ATOM 1282 N N . LEU A 1 163 ? 3.346 3.636 -10.721 1.00 97.31 163 LEU A N 1
ATOM 1283 C CA . LEU A 1 163 ? 4.477 3.898 -11.613 1.00 97.31 163 LEU A CA 1
ATOM 1284 C C . LEU A 1 163 ? 4.711 2.763 -12.618 1.00 97.31 163 LEU A C 1
ATOM 1286 O O . LEU A 1 163 ? 4.747 1.581 -12.260 1.00 97.31 163 LEU A O 1
ATOM 1290 N N . ILE A 1 164 ? 4.946 3.142 -13.877 1.00 96.88 164 ILE A N 1
ATOM 1291 C CA . ILE A 1 164 ? 5.441 2.259 -14.940 1.00 96.88 164 ILE A CA 1
ATOM 1292 C C . ILE A 1 164 ? 6.760 2.828 -15.455 1.00 96.88 164 ILE A C 1
ATOM 1294 O O . ILE A 1 164 ? 6.810 3.982 -15.881 1.00 96.88 164 ILE A O 1
ATOM 1298 N N . LEU A 1 165 ? 7.819 2.021 -15.446 1.00 96.81 165 LEU A N 1
ATOM 1299 C CA . LEU A 1 165 ? 9.137 2.457 -15.909 1.00 96.81 165 LEU A CA 1
ATOM 1300 C C . LEU A 1 165 ? 9.359 2.055 -17.365 1.00 96.81 165 LEU A C 1
ATOM 1302 O O . LEU A 1 165 ? 9.392 0.871 -17.689 1.00 96.81 165 LEU A O 1
ATOM 1306 N N . GLY A 1 166 ? 9.559 3.034 -18.245 1.00 94.94 166 GLY A N 1
ATOM 1307 C CA . GLY A 1 166 ? 10.033 2.785 -19.605 1.00 94.94 166 GLY A CA 1
ATOM 1308 C C . GLY A 1 166 ? 11.530 2.478 -19.604 1.00 94.94 166 GLY A C 1
ATOM 1309 O O . GLY A 1 166 ? 12.329 3.338 -19.244 1.00 94.94 166 GLY A O 1
ATOM 1310 N N . LEU A 1 167 ? 11.917 1.269 -20.012 1.00 93.12 167 LEU A N 1
ATOM 1311 C CA . LEU A 1 167 ? 13.306 0.816 -20.018 1.00 93.12 167 LEU A CA 1
ATOM 1312 C C . LEU A 1 167 ? 13.855 0.668 -21.439 1.00 93.12 167 LEU A C 1
ATOM 1314 O O . LEU A 1 167 ? 13.280 -0.002 -22.304 1.00 93.12 167 LEU A O 1
ATOM 1318 N N . GLY A 1 168 ? 15.036 1.245 -21.652 1.00 89.38 168 GLY A N 1
ATOM 1319 C CA . GLY A 1 168 ? 15.822 1.089 -22.866 1.00 89.38 168 GLY A CA 1
ATOM 1320 C C . GLY A 1 168 ? 17.314 1.047 -22.551 1.00 89.38 168 GLY A C 1
ATOM 1321 O O . GLY A 1 168 ? 17.835 1.934 -21.890 1.00 89.38 168 GLY A O 1
ATOM 1322 N N . CYS A 1 169 ? 17.996 0.017 -23.045 1.00 87.00 169 CYS A N 1
ATOM 1323 C CA . CYS A 1 169 ? 19.438 -0.175 -22.872 1.00 87.00 169 CYS A CA 1
ATOM 1324 C C . CYS A 1 169 ? 20.103 -0.758 -24.128 1.00 87.00 169 CYS A C 1
ATOM 1326 O O . CYS A 1 169 ? 19.405 -1.230 -25.032 1.00 87.00 169 CYS A O 1
ATOM 1328 N N . ASP A 1 170 ? 21.432 -0.773 -24.168 1.00 86.75 170 ASP A N 1
ATOM 1329 C CA . ASP A 1 170 ? 22.169 -1.621 -25.107 1.00 86.75 170 ASP A CA 1
ATOM 1330 C C . ASP A 1 170 ? 21.968 -3.108 -24.771 1.00 86.75 170 ASP A C 1
ATOM 1332 O O . ASP A 1 170 ? 21.568 -3.460 -23.657 1.00 86.75 170 ASP A O 1
ATOM 1336 N N . ARG A 1 171 ? 22.212 -3.989 -25.751 1.00 84.94 171 ARG A N 1
ATOM 1337 C CA . ARG A 1 171 ? 22.076 -5.443 -25.561 1.00 84.94 171 ARG A CA 1
ATOM 1338 C C . ARG A 1 171 ? 23.062 -5.949 -24.510 1.00 84.94 171 ARG A C 1
ATOM 1340 O O . ARG A 1 171 ? 24.214 -5.520 -24.504 1.00 84.94 171 ARG A O 1
ATOM 1347 N N . ASN A 1 172 ? 22.640 -6.935 -23.719 1.00 86.31 172 ASN A N 1
ATOM 1348 C CA . ASN A 1 172 ? 23.461 -7.582 -22.687 1.00 86.31 172 ASN A CA 1
ATOM 1349 C C . ASN A 1 172 ? 23.935 -6.618 -21.589 1.00 86.31 172 ASN A C 1
ATOM 1351 O O . ASN A 1 172 ? 25.036 -6.772 -21.051 1.00 86.31 172 ASN A O 1
ATOM 1355 N N . ILE A 1 173 ? 23.126 -5.610 -21.258 1.00 91.12 173 ILE A N 1
ATOM 1356 C CA . ILE A 1 173 ? 23.444 -4.712 -20.151 1.00 91.12 173 ILE A CA 1
ATOM 1357 C C . ILE A 1 173 ? 23.472 -5.500 -18.824 1.00 91.12 173 ILE A C 1
ATOM 1359 O O . ILE A 1 173 ? 22.570 -6.301 -18.558 1.00 91.12 173 ILE A O 1
ATOM 1363 N N . PRO A 1 174 ? 24.482 -5.293 -17.961 1.00 93.94 174 PRO A N 1
ATOM 1364 C CA . PRO A 1 174 ? 24.488 -5.870 -16.623 1.00 93.94 174 PRO A CA 1
ATOM 1365 C C . PRO A 1 174 ? 23.263 -5.446 -15.808 1.00 93.94 174 PRO A C 1
ATOM 1367 O O . PRO A 1 174 ? 22.862 -4.279 -15.816 1.00 93.94 174 PRO A O 1
ATOM 1370 N N . PHE A 1 175 ? 22.694 -6.397 -15.068 1.00 94.00 175 PHE A N 1
ATOM 1371 C CA . PHE A 1 175 ? 21.498 -6.194 -14.249 1.00 94.00 175 PHE A CA 1
ATOM 1372 C C . PHE A 1 175 ? 21.679 -5.051 -13.241 1.00 94.00 175 PHE A C 1
ATOM 1374 O O . PHE A 1 175 ? 20.813 -4.188 -13.111 1.00 94.00 175 PHE A O 1
ATOM 1381 N N . GLU A 1 176 ? 22.840 -5.008 -12.593 1.00 95.75 176 GLU A N 1
ATOM 1382 C CA . GLU A 1 176 ? 23.185 -4.038 -11.559 1.00 95.75 176 GLU A CA 1
ATOM 1383 C C . GLU A 1 176 ? 23.222 -2.612 -12.121 1.00 95.75 176 GLU A C 1
ATOM 1385 O O . GLU A 1 176 ? 22.869 -1.662 -11.427 1.00 95.75 176 GLU A O 1
ATOM 1390 N N . ILE A 1 177 ? 23.605 -2.443 -13.392 1.00 95.44 177 ILE A N 1
ATOM 1391 C CA . ILE A 1 177 ? 23.615 -1.128 -14.044 1.00 95.44 177 ILE A CA 1
ATOM 1392 C C . ILE A 1 177 ? 22.183 -0.632 -14.254 1.00 95.44 177 ILE A C 1
ATOM 1394 O O . ILE A 1 177 ? 21.890 0.526 -13.955 1.00 95.44 177 ILE A O 1
ATOM 1398 N N . VAL A 1 178 ? 21.285 -1.502 -14.728 1.00 94.94 178 VAL A N 1
ATOM 1399 C CA . VAL A 1 178 ? 19.871 -1.144 -14.917 1.00 94.94 178 VAL A CA 1
ATOM 1400 C C . VAL A 1 178 ? 19.217 -0.834 -13.575 1.00 94.94 178 VAL A C 1
ATOM 1402 O O . VAL A 1 178 ? 18.552 0.190 -13.435 1.00 94.94 178 VAL A O 1
ATOM 1405 N N . GLU A 1 179 ? 19.445 -1.681 -12.574 1.00 96.19 179 GLU A N 1
ATOM 1406 C CA . GLU A 1 179 ? 18.882 -1.519 -11.236 1.00 96.19 179 GLU A CA 1
ATOM 1407 C C . GLU A 1 179 ? 19.349 -0.220 -10.567 1.00 96.19 179 GLU A C 1
ATOM 1409 O O . GLU A 1 179 ? 18.524 0.558 -10.088 1.00 96.19 179 GLU A O 1
ATOM 1414 N N . ASN A 1 180 ? 20.650 0.074 -10.605 1.00 96.75 180 ASN A N 1
ATOM 1415 C CA . ASN A 1 180 ? 21.182 1.327 -10.069 1.00 96.75 180 ASN A CA 1
ATOM 1416 C C . ASN A 1 180 ? 20.627 2.550 -10.811 1.00 96.75 180 ASN A C 1
ATOM 1418 O O . ASN A 1 180 ? 20.335 3.568 -10.184 1.00 96.75 180 ASN A O 1
ATOM 1422 N N . GLY A 1 181 ? 20.444 2.451 -12.133 1.00 96.81 181 GLY A N 1
ATOM 1423 C CA . GLY A 1 181 ? 19.799 3.495 -12.928 1.00 96.81 181 GLY A CA 1
ATOM 1424 C C . GLY A 1 181 ? 18.356 3.755 -12.490 1.00 96.81 181 GLY A C 1
ATOM 1425 O O . GLY A 1 181 ? 17.965 4.911 -12.335 1.00 96.81 181 GLY A O 1
ATOM 1426 N N . ILE A 1 182 ? 17.590 2.693 -12.220 1.00 97.31 182 ILE A N 1
ATOM 1427 C CA . ILE A 1 182 ? 16.219 2.789 -11.701 1.00 97.31 182 ILE A CA 1
ATOM 1428 C C . ILE A 1 182 ? 16.207 3.464 -10.328 1.00 97.31 182 ILE A C 1
ATOM 1430 O O . ILE A 1 182 ? 15.477 4.436 -10.147 1.00 97.31 182 ILE A O 1
ATOM 1434 N N . TYR A 1 183 ? 17.030 3.000 -9.380 1.00 97.38 183 TYR A N 1
ATOM 1435 C CA . TYR A 1 183 ? 17.107 3.609 -8.047 1.00 97.38 183 TYR A CA 1
ATOM 1436 C C . TYR A 1 183 ? 17.464 5.091 -8.114 1.00 97.38 183 TYR A C 1
ATOM 1438 O O . TYR A 1 183 ? 16.826 5.900 -7.446 1.00 97.38 183 TYR A O 1
ATOM 1446 N N . LYS A 1 184 ? 18.443 5.447 -8.952 1.00 97.56 184 LYS A N 1
ATOM 1447 C CA . LYS A 1 184 ? 18.864 6.833 -9.144 1.00 97.56 184 LYS A CA 1
ATOM 1448 C C . LYS A 1 184 ? 17.720 7.705 -9.665 1.00 97.56 184 LYS A C 1
ATOM 1450 O O . LYS A 1 184 ? 17.433 8.731 -9.063 1.00 97.56 184 LYS A O 1
ATOM 1455 N N . ILE A 1 185 ? 17.046 7.285 -10.738 1.00 97.19 185 ILE A N 1
ATOM 1456 C CA . ILE A 1 185 ? 15.939 8.055 -11.330 1.00 97.19 185 ILE A CA 1
ATOM 1457 C C . ILE A 1 185 ? 14.783 8.202 -10.337 1.00 97.19 185 ILE A C 1
ATOM 1459 O O . ILE A 1 185 ? 14.209 9.284 -10.221 1.00 97.19 185 ILE A O 1
ATOM 1463 N N . LEU A 1 186 ? 14.434 7.133 -9.617 1.00 97.75 186 LEU A N 1
ATOM 1464 C CA . LEU A 1 186 ? 13.369 7.183 -8.619 1.00 97.75 186 LEU A CA 1
ATOM 1465 C C . LEU A 1 186 ? 13.717 8.141 -7.473 1.00 97.75 186 LEU A C 1
ATOM 1467 O O . LEU A 1 186 ? 12.886 8.975 -7.128 1.00 97.75 186 LEU A O 1
ATOM 1471 N N . ASP A 1 187 ? 14.934 8.076 -6.929 1.00 96.12 187 ASP A N 1
ATOM 1472 C CA . ASP A 1 187 ? 15.370 8.963 -5.842 1.00 96.12 187 ASP A CA 1
ATOM 1473 C C . ASP A 1 187 ? 15.436 10.434 -6.286 1.00 96.12 187 ASP A C 1
ATOM 1475 O O . ASP A 1 187 ? 14.887 11.302 -5.607 1.00 96.12 187 ASP A O 1
ATOM 1479 N N . GLU A 1 188 ? 15.998 10.710 -7.471 1.00 96.62 188 GLU A N 1
ATOM 1480 C CA . GLU A 1 188 ? 16.075 12.062 -8.052 1.00 96.62 188 GLU A CA 1
ATOM 1481 C C . GLU A 1 188 ? 14.694 12.707 -8.232 1.00 96.62 188 GLU A C 1
ATOM 1483 O O . GLU A 1 188 ? 14.550 13.920 -8.078 1.00 96.62 188 GLU A O 1
ATOM 1488 N N . ASN A 1 189 ? 13.670 11.899 -8.519 1.00 96.75 189 ASN A N 1
ATOM 1489 C CA . ASN A 1 189 ? 12.291 12.362 -8.681 1.00 96.75 189 ASN A CA 1
ATOM 1490 C C . ASN A 1 189 ? 11.442 12.191 -7.406 1.00 96.75 189 ASN A C 1
ATOM 1492 O O . ASN A 1 189 ? 10.267 12.551 -7.396 1.00 96.75 189 ASN A O 1
ATOM 1496 N N . GLY A 1 190 ? 12.019 11.672 -6.318 1.00 97.06 190 GLY A N 1
ATOM 1497 C CA . GLY A 1 190 ? 11.331 11.476 -5.044 1.00 97.06 190 GLY A CA 1
ATOM 1498 C C . GLY A 1 190 ? 10.258 10.387 -5.059 1.00 97.06 190 GLY A C 1
ATOM 1499 O O . GLY A 1 190 ? 9.336 10.455 -4.248 1.00 97.06 190 GLY A O 1
ATOM 1500 N N . PHE A 1 191 ? 10.366 9.395 -5.942 1.00 98.12 191 PHE A N 1
ATOM 1501 C CA . PHE A 1 191 ? 9.447 8.265 -6.050 1.00 98.12 191 PHE A CA 1
ATOM 1502 C C . PHE A 1 191 ? 9.938 7.035 -5.282 1.00 98.12 191 PHE A C 1
ATOM 1504 O O . PHE A 1 191 ? 11.137 6.776 -5.162 1.00 98.12 191 PHE A O 1
ATOM 1511 N N . ALA A 1 192 ? 8.998 6.254 -4.759 1.00 97.81 192 ALA A N 1
ATOM 1512 C CA . ALA A 1 192 ? 9.278 4.996 -4.085 1.00 97.81 192 ALA A CA 1
ATOM 1513 C C . ALA A 1 192 ? 9.320 3.831 -5.079 1.00 97.81 192 ALA A C 1
ATOM 1515 O O . ALA A 1 192 ? 8.431 3.663 -5.913 1.00 97.81 192 ALA A O 1
ATOM 1516 N N . ILE A 1 193 ? 10.328 2.964 -4.953 1.00 97.50 193 ILE A N 1
ATOM 1517 C CA . ILE A 1 193 ? 10.434 1.749 -5.776 1.00 97.50 193 ILE A CA 1
ATOM 1518 C C . ILE A 1 193 ? 9.263 0.789 -5.535 1.00 97.50 193 ILE A C 1
ATOM 1520 O O . ILE A 1 193 ? 8.822 0.084 -6.441 1.00 97.50 193 ILE A O 1
ATOM 1524 N N . GLN A 1 194 ? 8.704 0.817 -4.325 1.00 97.12 194 GLN A N 1
ATOM 1525 C CA . GLN A 1 194 ? 7.502 0.089 -3.944 1.00 97.12 194 GLN A C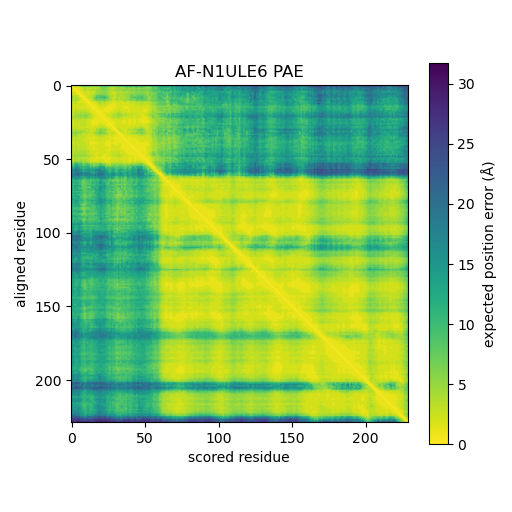A 1
ATOM 1526 C C . GLN A 1 194 ? 6.284 0.508 -4.771 1.00 97.12 194 GLN A C 1
ATOM 1528 O O . GLN A 1 194 ? 5.376 -0.303 -4.922 1.00 97.12 194 GLN A O 1
ATOM 1533 N N . SER A 1 195 ? 6.275 1.711 -5.343 1.00 97.94 195 SER A N 1
ATOM 1534 C CA . SER A 1 195 ? 5.176 2.223 -6.165 1.00 97.94 195 SER A CA 1
ATOM 1535 C C . SER A 1 195 ? 5.249 1.789 -7.629 1.00 97.94 195 SER A C 1
ATOM 1537 O O . SER A 1 195 ? 4.317 2.013 -8.402 1.00 97.94 195 SER A O 1
ATOM 1539 N N . VAL A 1 196 ? 6.339 1.128 -8.030 1.00 97.81 196 VAL A N 1
ATOM 1540 C CA . VAL A 1 196 ? 6.474 0.553 -9.369 1.00 97.81 196 VAL A CA 1
ATOM 1541 C C . VAL A 1 196 ? 5.610 -0.702 -9.477 1.00 97.81 196 VAL A C 1
ATOM 1543 O O . VAL A 1 196 ? 5.700 -1.624 -8.654 1.00 97.81 196 VAL A O 1
ATOM 1546 N N . ARG A 1 197 ? 4.756 -0.717 -10.505 1.00 96.25 197 ARG A N 1
ATOM 1547 C CA . ARG A 1 197 ? 3.878 -1.846 -10.846 1.00 96.25 197 ARG A CA 1
ATOM 1548 C C . ARG A 1 197 ? 4.399 -2.653 -12.032 1.00 96.25 197 ARG A C 1
ATOM 1550 O O . ARG A 1 197 ? 4.217 -3.865 -12.079 1.00 96.25 197 ARG A O 1
ATOM 1557 N N . ALA A 1 198 ? 5.033 -1.976 -12.987 1.00 97.00 198 ALA A N 1
ATOM 1558 C CA . ALA A 1 198 ? 5.434 -2.571 -14.250 1.00 97.00 198 ALA A CA 1
ATOM 1559 C C . ALA A 1 198 ? 6.670 -1.889 -14.842 1.00 97.00 198 ALA A C 1
ATOM 1561 O O . ALA A 1 198 ? 6.952 -0.715 -14.588 1.00 97.00 198 ALA A O 1
ATOM 1562 N N . ILE A 1 199 ? 7.358 -2.634 -15.696 1.00 96.62 199 ILE A N 1
ATOM 1563 C CA . ILE A 1 199 ? 8.400 -2.144 -16.590 1.00 96.62 199 ILE A CA 1
ATOM 1564 C C . ILE A 1 199 ? 7.926 -2.322 -18.034 1.00 96.62 199 ILE A C 1
ATOM 1566 O O . ILE A 1 199 ? 7.285 -3.312 -18.378 1.00 96.62 199 ILE A O 1
ATOM 1570 N N . ALA A 1 200 ? 8.216 -1.348 -18.883 1.00 95.38 200 ALA A N 1
ATOM 1571 C CA . ALA A 1 200 ? 7.778 -1.302 -20.268 1.00 95.38 200 ALA A CA 1
ATOM 1572 C C . ALA A 1 200 ? 8.980 -1.187 -21.203 1.00 95.38 200 ALA A C 1
ATOM 1574 O O . ALA A 1 200 ? 9.873 -0.373 -20.974 1.00 95.38 200 ALA A O 1
ATOM 1575 N N . THR A 1 201 ? 9.001 -1.961 -22.285 1.00 93.81 201 THR A N 1
ATOM 1576 C CA . THR A 1 201 ? 10.050 -1.858 -23.307 1.00 93.81 201 THR A CA 1
ATOM 1577 C C . THR A 1 201 ? 9.524 -2.184 -24.707 1.00 93.81 201 THR A C 1
ATOM 1579 O O . THR A 1 201 ? 8.359 -2.538 -24.893 1.00 93.81 201 THR A O 1
ATOM 1582 N N . ILE A 1 202 ? 10.376 -2.030 -25.717 1.00 90.69 202 ILE A N 1
ATOM 1583 C CA . ILE A 1 202 ? 10.082 -2.413 -27.102 1.00 90.69 202 ILE A CA 1
ATOM 1584 C C . ILE A 1 202 ? 10.234 -3.932 -27.288 1.00 90.69 202 ILE A C 1
ATOM 1586 O O . ILE A 1 202 ? 11.077 -4.551 -26.639 1.00 90.69 202 ILE A O 1
ATOM 1590 N N . ASP A 1 203 ? 9.462 -4.542 -28.192 1.00 82.31 203 ASP A N 1
ATOM 1591 C CA . ASP A 1 203 ? 9.470 -6.002 -28.408 1.00 82.31 203 ASP A CA 1
ATOM 1592 C C . ASP A 1 203 ? 10.857 -6.591 -28.747 1.00 82.31 203 ASP A C 1
ATOM 1594 O O . ASP A 1 203 ? 11.182 -7.699 -28.320 1.00 82.31 203 ASP A O 1
ATOM 1598 N N . LEU A 1 204 ? 11.715 -5.819 -29.419 1.00 78.94 204 LEU A N 1
ATOM 1599 C CA . LEU A 1 204 ? 13.108 -6.150 -29.733 1.00 78.94 204 LEU A CA 1
ATOM 1600 C C . LEU A 1 204 ? 13.951 -6.458 -28.486 1.00 78.94 204 LEU A C 1
ATOM 1602 O O . LEU A 1 204 ? 14.992 -7.101 -28.602 1.00 78.94 204 LEU A O 1
ATOM 1606 N N . LYS A 1 205 ? 13.520 -5.990 -27.308 1.00 77.44 205 LYS A N 1
ATOM 1607 C CA . LYS A 1 205 ? 14.195 -6.177 -26.015 1.00 77.44 205 LYS A CA 1
ATOM 1608 C C . LYS A 1 205 ? 13.449 -7.137 -25.090 1.00 77.44 205 LYS A C 1
ATOM 1610 O O . LYS A 1 205 ? 13.756 -7.201 -23.903 1.00 77.44 205 LYS A O 1
ATOM 1615 N N . LYS A 1 206 ? 12.486 -7.906 -25.612 1.00 75.75 206 LYS A N 1
ATOM 1616 C CA . LYS A 1 206 ? 11.665 -8.809 -24.793 1.00 75.75 206 LYS A CA 1
ATOM 1617 C C . LYS A 1 206 ? 12.454 -9.911 -24.079 1.00 75.75 206 LYS A C 1
ATOM 1619 O O . LYS A 1 206 ? 12.026 -10.389 -23.037 1.00 75.75 206 LYS A O 1
ATOM 1624 N N . GLU A 1 207 ? 13.594 -10.300 -24.644 1.00 81.56 207 GLU A N 1
ATOM 1625 C CA . GLU A 1 207 ? 14.467 -11.359 -24.118 1.00 81.56 207 GLU A CA 1
ATOM 1626 C C . GLU A 1 207 ? 15.689 -10.789 -23.383 1.00 81.56 207 GLU A C 1
ATOM 1628 O O . GLU A 1 207 ? 16.617 -11.526 -23.058 1.00 81.56 207 GLU A O 1
ATOM 1633 N N . GLU A 1 208 ? 15.715 -9.476 -23.117 1.00 87.56 208 GLU A N 1
ATOM 1634 C CA . GLU A 1 208 ? 16.835 -8.861 -22.410 1.00 87.56 208 GLU A CA 1
ATOM 1635 C C . GLU A 1 208 ? 16.897 -9.373 -20.966 1.00 87.56 208 GLU A C 1
ATOM 1637 O O . GLU A 1 208 ? 15.975 -9.193 -20.162 1.00 87.56 208 GLU A O 1
ATOM 1642 N N . SER A 1 209 ? 18.019 -10.014 -20.634 1.00 91.62 209 SER A N 1
ATOM 1643 C CA . SER A 1 209 ? 18.173 -10.761 -19.384 1.00 91.62 209 SER A CA 1
ATOM 1644 C C . SER A 1 209 ? 18.017 -9.879 -18.144 1.00 91.62 209 SER A C 1
ATOM 1646 O O . SER A 1 209 ? 17.462 -10.321 -17.136 1.00 91.62 209 SER A O 1
ATOM 1648 N N . ALA A 1 210 ? 18.450 -8.617 -18.221 1.00 92.81 210 ALA A N 1
ATOM 1649 C CA . ALA A 1 210 ? 18.307 -7.658 -17.135 1.00 92.81 210 ALA A CA 1
ATOM 1650 C C . ALA A 1 210 ? 16.832 -7.359 -16.819 1.00 92.81 210 ALA A C 1
ATOM 1652 O O . ALA A 1 210 ? 16.458 -7.287 -15.650 1.00 92.81 210 ALA A O 1
ATOM 1653 N N . PHE A 1 211 ? 15.974 -7.242 -17.836 1.00 93.50 211 PHE A N 1
ATOM 1654 C CA . PHE A 1 211 ? 14.555 -6.921 -17.645 1.00 93.50 211 PHE A CA 1
ATOM 1655 C C . PHE A 1 211 ? 13.776 -8.108 -17.081 1.00 93.50 211 PHE A C 1
ATOM 1657 O O . PHE A 1 211 ? 12.958 -7.936 -16.177 1.00 93.50 211 PHE A O 1
ATOM 1664 N N . LEU A 1 212 ? 14.089 -9.321 -17.542 1.00 92.81 212 LEU A N 1
ATOM 1665 C CA . LEU A 1 212 ? 13.522 -10.548 -16.979 1.00 92.81 212 LEU A CA 1
ATOM 1666 C C . LEU A 1 212 ? 13.899 -10.709 -15.498 1.00 92.81 212 LEU A C 1
ATOM 1668 O O . LEU A 1 212 ? 13.036 -11.002 -14.670 1.00 92.81 212 LEU A O 1
ATOM 1672 N N . LYS A 1 213 ? 15.161 -10.438 -15.139 1.00 95.06 213 LYS A N 1
ATOM 1673 C CA . LYS A 1 213 ? 15.619 -10.452 -13.740 1.00 95.06 213 LYS A CA 1
ATOM 1674 C C . LYS A 1 213 ? 14.917 -9.401 -12.878 1.00 95.06 213 LYS A C 1
ATOM 1676 O O . LYS A 1 213 ? 14.578 -9.704 -11.739 1.00 95.06 213 LYS A O 1
ATOM 1681 N N . LEU A 1 214 ? 14.668 -8.196 -13.401 1.00 95.38 214 LEU A N 1
ATOM 1682 C CA . LEU A 1 214 ? 13.911 -7.161 -12.683 1.00 95.38 214 LEU A CA 1
ATOM 1683 C C . LEU A 1 214 ? 12.474 -7.608 -12.404 1.00 95.38 214 LEU A C 1
ATOM 1685 O O . LEU A 1 214 ? 12.016 -7.514 -11.266 1.00 95.38 214 LEU A O 1
ATOM 1689 N N . SER A 1 215 ? 11.791 -8.139 -13.422 1.00 94.38 215 SER A N 1
ATOM 1690 C CA . SER A 1 215 ? 10.437 -8.680 -13.276 1.00 94.38 215 SER A CA 1
ATOM 1691 C C . SER A 1 215 ? 10.394 -9.787 -12.218 1.00 94.38 215 SER A C 1
ATOM 1693 O O . SER A 1 215 ? 9.548 -9.750 -11.329 1.00 94.38 215 SER A O 1
ATOM 1695 N N . GLN A 1 216 ? 11.369 -10.702 -12.225 1.00 95.06 216 GLN A N 1
ATOM 1696 C CA . GLN A 1 216 ? 11.459 -11.766 -11.224 1.00 95.06 216 GLN A CA 1
ATOM 1697 C C . GLN A 1 216 ? 11.759 -11.239 -9.812 1.00 95.06 216 GLN A C 1
ATOM 1699 O O . GLN A 1 216 ? 11.132 -11.686 -8.853 1.00 95.06 216 GLN A O 1
ATOM 1704 N N . LYS A 1 217 ? 12.713 -10.309 -9.665 1.00 95.62 217 LYS A N 1
ATOM 1705 C CA . LYS A 1 217 ? 13.138 -9.783 -8.358 1.00 95.62 217 LYS A CA 1
ATOM 1706 C C . LYS A 1 217 ? 12.034 -8.980 -7.676 1.00 95.62 217 LYS A C 1
ATOM 1708 O O . LYS A 1 217 ? 11.839 -9.119 -6.472 1.00 95.62 217 LYS A O 1
ATOM 1713 N N . TYR A 1 218 ? 11.346 -8.129 -8.432 1.00 94.94 218 TYR A N 1
ATOM 1714 C CA . TYR A 1 218 ? 10.387 -7.171 -7.882 1.00 94.94 218 TYR A CA 1
ATOM 1715 C C . TYR A 1 218 ? 8.920 -7.573 -8.082 1.00 94.94 218 TYR A C 1
ATOM 1717 O O . TYR A 1 218 ? 8.031 -6.911 -7.548 1.00 94.94 218 TYR A O 1
ATOM 1725 N N . GLY A 1 219 ? 8.654 -8.636 -8.847 1.00 94.00 219 GLY A N 1
ATOM 1726 C CA . GLY A 1 219 ? 7.298 -9.046 -9.217 1.00 94.00 219 GLY A CA 1
ATOM 1727 C C . GLY A 1 219 ? 6.608 -8.070 -10.174 1.00 94.00 219 GLY A C 1
ATOM 1728 O O . GLY A 1 219 ? 5.383 -8.039 -10.233 1.00 94.00 219 GLY A O 1
ATOM 1729 N N . TRP A 1 220 ? 7.371 -7.235 -10.885 1.00 95.81 220 TRP A N 1
ATOM 1730 C CA . TRP A 1 220 ? 6.823 -6.256 -11.823 1.00 95.81 220 TRP A CA 1
ATOM 1731 C C . TRP A 1 220 ? 6.350 -6.921 -13.109 1.00 95.81 220 TRP A C 1
ATOM 1733 O O . TRP A 1 220 ? 7.051 -7.763 -13.676 1.00 95.81 220 TRP A O 1
ATOM 1743 N N . GLU A 1 221 ? 5.200 -6.482 -13.614 1.00 94.88 221 GLU A N 1
ATOM 1744 C CA . GLU A 1 221 ? 4.741 -6.866 -14.947 1.00 94.88 221 GLU A CA 1
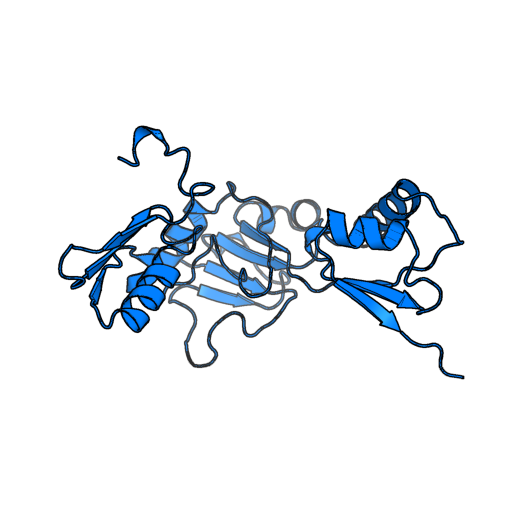ATOM 1745 C C . GLU A 1 221 ? 5.718 -6.335 -16.009 1.00 94.88 221 GLU A C 1
ATOM 1747 O O . GLU A 1 221 ? 6.168 -5.190 -15.934 1.00 94.88 221 GLU A O 1
ATOM 1752 N N . LEU A 1 222 ? 6.052 -7.162 -17.001 1.00 94.25 222 LEU A N 1
ATOM 1753 C CA . LEU A 1 222 ? 6.886 -6.765 -18.132 1.00 94.25 222 LEU A CA 1
ATOM 1754 C C . LEU A 1 222 ? 6.009 -6.570 -19.375 1.00 94.25 222 LEU A C 1
ATOM 1756 O O . LEU A 1 222 ? 5.503 -7.529 -19.955 1.00 94.25 222 LEU A O 1
ATOM 1760 N N . ILE A 1 223 ? 5.839 -5.309 -19.769 1.00 94.88 223 ILE A N 1
ATOM 1761 C CA . ILE A 1 223 ? 4.960 -4.874 -20.857 1.00 94.88 223 ILE A CA 1
ATOM 1762 C C . ILE A 1 223 ? 5.793 -4.614 -22.118 1.00 94.88 223 ILE A C 1
ATOM 1764 O O . ILE A 1 223 ? 6.817 -3.927 -22.075 1.00 94.88 223 ILE A O 1
ATOM 1768 N N . PHE A 1 224 ? 5.325 -5.114 -23.263 1.00 92.00 224 PHE A N 1
ATOM 1769 C CA . PHE A 1 224 ? 5.993 -4.930 -24.552 1.00 92.00 224 PHE A CA 1
ATOM 1770 C C . PHE A 1 224 ? 5.160 -4.097 -25.516 1.00 92.00 224 PHE A C 1
ATOM 1772 O O . PHE A 1 224 ? 3.977 -4.366 -25.732 1.00 92.00 224 PHE A O 1
ATOM 1779 N N . PHE A 1 225 ? 5.812 -3.142 -26.170 1.00 89.19 225 PHE A N 1
ATOM 1780 C CA . PHE A 1 225 ? 5.217 -2.349 -27.237 1.00 89.19 225 PHE A CA 1
ATOM 1781 C C . PHE A 1 225 ? 5.840 -2.718 -28.581 1.00 89.19 225 PHE A C 1
ATOM 1783 O O . PHE A 1 225 ? 7.062 -2.777 -28.728 1.00 89.19 225 PHE A O 1
ATOM 1790 N N . ARG A 1 226 ? 4.985 -2.965 -29.577 1.00 85.19 226 ARG A N 1
ATOM 1791 C CA . ARG A 1 226 ? 5.426 -3.169 -30.960 1.00 85.19 226 ARG A CA 1
ATOM 1792 C C . ARG A 1 226 ? 5.844 -1.838 -31.565 1.00 85.19 226 ARG A C 1
ATOM 1794 O O . ARG A 1 226 ? 5.156 -0.831 -31.382 1.00 85.19 226 ARG A O 1
ATOM 1801 N N . GLN A 1 227 ? 6.926 -1.850 -32.332 1.00 75.38 227 GLN A N 1
ATOM 1802 C CA . GLN A 1 227 ? 7.274 -0.710 -33.168 1.00 75.38 227 GLN A CA 1
ATOM 1803 C C . GLN A 1 227 ? 6.179 -0.536 -34.230 1.00 75.38 227 GLN A C 1
ATOM 1805 O O . GLN A 1 227 ? 5.812 -1.498 -34.906 1.00 75.38 227 GLN A O 1
ATOM 1810 N N . LYS A 1 228 ? 5.602 0.667 -34.348 1.00 71.69 228 LYS A N 1
ATOM 1811 C CA . LYS A 1 228 ? 4.751 0.980 -35.502 1.00 71.69 228 LYS A CA 1
ATOM 1812 C C . LYS A 1 228 ? 5.663 1.092 -36.724 1.00 71.69 228 LYS A C 1
ATOM 1814 O O . LYS A 1 228 ? 6.564 1.928 -36.713 1.00 71.69 228 LYS A O 1
ATOM 1819 N N . ASN A 1 229 ? 5.434 0.215 -37.701 1.00 56.78 229 ASN A N 1
ATOM 1820 C CA . ASN A 1 229 ? 6.005 0.300 -39.047 1.00 56.78 229 ASN A CA 1
ATOM 1821 C C . ASN A 1 229 ? 5.479 1.532 -39.783 1.00 56.78 229 ASN A C 1
ATOM 1823 O O . ASN A 1 229 ? 4.287 1.863 -39.571 1.00 56.78 229 ASN A O 1
#

Solvent-accessible surface area (backbone atoms only — not comparable to full-atom values): 12987 Å² total; per-residue (Å²): 134,61,74,92,75,66,82,45,55,84,77,36,66,46,37,73,47,63,51,98,83,48,56,38,24,31,44,77,33,17,40,69,83,39,39,14,43,61,50,19,48,54,49,11,66,74,64,72,33,43,56,51,80,84,54,67,56,67,79,65,68,47,76,52,63,90,58,56,47,45,94,66,60,29,38,65,74,53,88,80,48,50,38,72,57,44,38,49,37,53,75,65,43,36,45,29,38,40,28,41,62,44,58,74,85,76,73,52,62,90,93,51,80,73,50,67,40,51,44,80,40,62,48,76,74,94,60,64,55,86,80,32,82,31,36,39,38,30,29,42,59,58,43,48,68,73,78,38,46,71,53,40,73,50,32,39,49,30,24,19,49,70,39,68,46,80,56,85,78,68,88,87,53,59,48,68,59,54,50,52,51,50,54,49,56,29,56,78,71,35,36,32,76,70,8,48,40,31,38,34,34,49,52,95,55,71,81,38,64,37,59,55,49,48,25,69,75,71,68,28,47,80,45,70,42,77,80,84,129

Secondary structure (DSSP, 8-state):
--GGG---TTTSPPEEEE-TTS-EEEEEE-SSTT-HHHHHHHHHHHHT-EEE---HHHHTT---GGGTTGGGT-EES-SSSSHHHHHHHHHTT--EEEEESSS-GGGS-TTSPPPTTEEEES-STT--GGGSSEEEEEESBTTHHHH-HHHHHTEEEEE-S-EEEE----TT--HHHHHHHHHHHHHHTTB-GGGEEEEEEEGGGTT-HHHHHHHHHH--EEEEEPPP-

pLDDT: mean 90.28, std 8.83, range [53.53, 98.25]

Sequence (229 aa):
MIAPLLENKKVDPAVLCVDDKAKFSICVLSGHVGRGNFFTEKLSEILNNIPVITTASDVSGTLTVDILGREFGWILENPDRNITKGCAAVVNETKVLFIQETGEPNWWPLDRPLPKGVEYSISLNNVQPEDYEILLIATDRSNVHKTHKEHYKNSVLYYTKTLILGLGCDRNIPFEIVENGIYKILDENGFAIQSVRAIATIDLKKEESAFLKLSQKYGWELIFFRQKN

Radius of gyration: 21.25 Å; Cα contacts (8 Å, |Δi|>4): 398; chains: 1; bounding box: 47×56×58 Å

Mean predicted aligned error: 7.53 Å